Protein AF-A0A4Q1JHK7-F1 (afdb_monomer)

Foldseek 3Di:
DVVVVVVVLVVVLVVVVVVLVCVVPDPDPQDPVNSVVVVVVSVVVSVVVVVVVVVVVVVVVVVVVVVVVVVVVVVVVVVLVVLLVVLVVLLVVLQVVLVVLLVDQLSLLVSLLSLLSSLLSCLSNVDLDCPSSLQSLLVSLLSLQLVSLPPDDLVVSVVVLVVSVVSVVVSVVSLVPRPCNVSCVPSVVQSVVLNVVSSVCSNVNHHQDPVSSVSSND

Radius of gyration: 39.24 Å; Cα contacts (8 Å, |Δi|>4): 147; chains: 1; bounding box: 72×27×115 Å

Structure (mmCIF, N/CA/C/O backbone):
data_AF-A0A4Q1JHK7-F1
#
_entry.id   AF-A0A4Q1JHK7-F1
#
loop_
_atom_site.group_PDB
_atom_site.id
_atom_site.type_symbol
_atom_site.label_atom_id
_atom_site.label_alt_id
_atom_site.label_comp_id
_atom_site.label_asym_id
_atom_site.label_entity_id
_atom_site.label_seq_id
_atom_site.pdbx_PDB_ins_code
_atom_site.Cartn_x
_atom_site.Cartn_y
_atom_site.Cartn_z
_atom_site.occupancy
_atom_site.B_iso_or_equiv
_atom_site.auth_seq_id
_atom_site.auth_comp_id
_atom_site.auth_asym_id
_atom_site.auth_atom_id
_atom_site.pdbx_PDB_model_num
ATOM 1 N N . MET A 1 1 ? -8.764 -2.275 49.908 1.00 43.88 1 MET A N 1
ATOM 2 C CA . MET A 1 1 ? -9.719 -1.432 50.665 1.00 43.88 1 MET A CA 1
ATOM 3 C C . MET A 1 1 ? -11.173 -1.911 50.568 1.00 43.88 1 MET A C 1
ATOM 5 O O . MET A 1 1 ? -11.766 -2.119 51.617 1.00 43.88 1 MET A O 1
ATOM 9 N N . ARG A 1 2 ? -11.749 -2.175 49.377 1.00 48.94 2 ARG A N 1
ATOM 10 C CA . ARG A 1 2 ? -13.154 -2.651 49.234 1.00 48.94 2 ARG A CA 1
ATOM 11 C C . ARG A 1 2 ? -13.487 -3.953 49.990 1.00 48.94 2 ARG A C 1
ATOM 13 O O . ARG A 1 2 ? -14.478 -3.993 50.709 1.00 48.94 2 ARG A O 1
ATOM 20 N N . LYS A 1 3 ? -12.636 -4.987 49.902 1.00 50.50 3 LYS A N 1
ATOM 21 C CA . LYS A 1 3 ? -12.806 -6.241 50.675 1.00 50.50 3 LYS A CA 1
ATOM 22 C C . LYS A 1 3 ? -12.707 -6.020 52.191 1.00 50.50 3 LYS A C 1
ATOM 24 O O . LYS A 1 3 ? -13.399 -6.675 52.957 1.00 50.50 3 LYS A O 1
ATOM 29 N N . THR A 1 4 ? -11.872 -5.075 52.616 1.00 58.94 4 THR A N 1
ATOM 30 C CA . THR A 1 4 ? -11.646 -4.756 54.030 1.00 58.94 4 THR A CA 1
ATOM 31 C C . THR A 1 4 ? -12.872 -4.086 54.652 1.00 58.94 4 THR A C 1
ATOM 33 O O . THR A 1 4 ? -13.295 -4.490 55.725 1.00 58.94 4 THR A O 1
ATOM 36 N N . LEU A 1 5 ? -13.502 -3.137 53.948 1.00 58.38 5 LEU A N 1
ATOM 37 C CA . LEU A 1 5 ? -14.743 -2.483 54.389 1.00 58.38 5 LEU A CA 1
ATOM 38 C C . LEU A 1 5 ? -15.925 -3.459 54.486 1.00 58.38 5 LEU A C 1
ATOM 40 O O . LEU A 1 5 ? -16.675 -3.421 55.456 1.00 58.38 5 LEU A O 1
ATOM 44 N N . PHE A 1 6 ? -16.057 -4.369 53.519 1.00 68.00 6 PHE A N 1
ATOM 45 C CA . PHE A 1 6 ? -17.100 -5.396 53.535 1.00 68.00 6 PHE A CA 1
ATOM 46 C C . PHE A 1 6 ? -16.930 -6.385 54.699 1.00 68.00 6 PHE A C 1
ATOM 48 O O . PHE A 1 6 ? -17.890 -6.695 55.402 1.00 68.00 6 PHE A O 1
ATOM 55 N N . ASN A 1 7 ? -15.694 -6.821 54.959 1.00 67.56 7 ASN A N 1
ATOM 56 C CA . ASN A 1 7 ? -15.392 -7.695 56.092 1.00 67.56 7 ASN A CA 1
ATOM 57 C C . ASN A 1 7 ? -15.644 -7.000 57.437 1.00 67.56 7 ASN A C 1
ATOM 59 O O . ASN A 1 7 ? -16.172 -7.627 58.350 1.00 67.56 7 ASN A O 1
ATOM 63 N N . VAL A 1 8 ? -15.319 -5.707 57.554 1.00 69.38 8 VAL A N 1
ATOM 64 C CA . VAL A 1 8 ? -15.618 -4.909 58.755 1.00 69.38 8 VAL A CA 1
ATOM 65 C C . VAL A 1 8 ? -17.128 -4.799 58.974 1.00 69.38 8 VAL A C 1
ATOM 67 O O . VAL A 1 8 ? -17.585 -4.955 60.102 1.00 69.38 8 VAL A O 1
ATOM 70 N N . PHE A 1 9 ? -17.913 -4.609 57.911 1.00 73.56 9 PHE A N 1
ATOM 71 C CA . PHE A 1 9 ? -19.373 -4.558 58.004 1.00 73.56 9 PHE A CA 1
ATOM 72 C C . PHE A 1 9 ? -19.980 -5.885 58.491 1.00 73.56 9 PHE A C 1
ATOM 74 O O . PHE A 1 9 ? -20.770 -5.888 59.432 1.00 73.56 9 PHE A O 1
ATOM 81 N N . ILE A 1 10 ? -19.565 -7.023 57.921 1.00 73.62 10 ILE A N 1
ATOM 82 C CA . ILE A 1 10 ? -20.023 -8.355 58.362 1.00 73.62 10 ILE A CA 1
ATOM 83 C C . ILE A 1 10 ? -19.635 -8.625 59.818 1.00 73.62 10 ILE A C 1
ATOM 85 O O . ILE A 1 10 ? -20.430 -9.173 60.584 1.00 73.62 10 ILE A O 1
ATOM 89 N N . LEU A 1 11 ? -18.428 -8.224 60.217 1.00 72.44 11 LEU A N 1
ATOM 90 C CA . LEU A 1 11 ? -17.939 -8.392 61.583 1.00 72.44 11 LEU A CA 1
ATOM 91 C C . LEU A 1 11 ? -18.768 -7.567 62.581 1.00 72.44 11 LEU A C 1
ATOM 93 O O . LEU A 1 11 ? -19.095 -8.054 63.662 1.00 72.44 11 LEU A O 1
ATOM 97 N N . LEU A 1 12 ? -19.190 -6.364 62.187 1.00 75.31 12 LEU A N 1
ATOM 98 C CA . LEU A 1 12 ? -20.036 -5.482 62.992 1.00 75.31 12 LEU A CA 1
ATOM 99 C C . LEU A 1 12 ? -21.467 -6.031 63.136 1.00 75.31 12 LEU A C 1
ATOM 101 O O . LEU A 1 12 ? -22.005 -6.056 64.240 1.00 75.31 12 LEU A O 1
ATOM 105 N N . VAL A 1 13 ? -22.049 -6.570 62.058 1.00 74.88 13 VAL A N 1
ATOM 106 C CA . VAL A 1 13 ? -23.352 -7.266 62.094 1.00 74.88 13 VAL A CA 1
ATOM 107 C C . VAL A 1 13 ? -23.288 -8.523 62.972 1.00 74.88 13 VAL A C 1
ATOM 109 O O . VAL A 1 13 ? -24.204 -8.783 63.753 1.00 74.88 13 VAL A O 1
ATOM 112 N N . SER A 1 14 ? -22.185 -9.272 62.902 1.00 73.06 14 SER A N 1
ATOM 113 C CA . SER A 1 14 ? -21.967 -10.475 63.717 1.00 73.06 14 SER A CA 1
ATOM 114 C C . SER A 1 14 ? -21.861 -10.144 65.210 1.00 73.06 14 SER A C 1
ATOM 116 O O . SER A 1 14 ? -22.470 -10.826 66.029 1.00 73.06 14 SER A O 1
ATOM 118 N N . LEU A 1 15 ? -21.152 -9.066 65.568 1.00 74.50 15 LEU A N 1
ATOM 119 C CA . LEU A 1 15 ? -21.056 -8.562 66.946 1.00 74.50 15 LEU A CA 1
ATOM 120 C C . LEU A 1 15 ? -22.416 -8.132 67.507 1.00 74.50 15 LEU A C 1
ATOM 122 O O . LEU A 1 15 ? -22.728 -8.432 68.658 1.00 74.50 15 LEU A O 1
ATOM 126 N N . ILE A 1 16 ? -23.242 -7.473 66.692 1.00 72.75 16 ILE A N 1
ATOM 127 C CA . ILE A 1 16 ? -24.594 -7.057 67.085 1.00 72.75 16 ILE A CA 1
ATOM 128 C C . ILE A 1 16 ? -25.491 -8.280 67.324 1.00 72.75 16 ILE A C 1
ATOM 130 O O . ILE A 1 16 ? -26.182 -8.340 68.341 1.00 72.75 16 ILE A O 1
ATOM 134 N N . ALA A 1 17 ? -25.443 -9.286 66.445 1.00 70.25 17 ALA A N 1
ATOM 135 C CA . ALA A 1 17 ? -26.190 -10.534 66.621 1.00 70.25 17 ALA A CA 1
ATOM 136 C C . ALA A 1 17 ? -25.785 -11.277 67.909 1.00 70.25 17 ALA A C 1
ATOM 138 O O . ALA A 1 17 ? -26.642 -11.779 68.640 1.00 70.25 17 ALA A O 1
ATOM 139 N N . LEU A 1 18 ? -24.486 -11.285 68.224 1.00 69.81 18 LEU A N 1
ATOM 140 C CA . LEU A 1 18 ? -23.941 -11.852 69.460 1.00 69.81 18 LEU A CA 1
ATOM 141 C C . LEU A 1 18 ? -24.427 -11.079 70.699 1.00 69.81 18 LEU A C 1
ATOM 143 O O . LEU A 1 18 ? -24.837 -11.689 71.684 1.00 69.81 18 LEU A O 1
ATOM 147 N N . GLY A 1 19 ? -24.475 -9.745 70.620 1.00 69.50 19 GLY A N 1
ATOM 148 C CA . GLY A 1 19 ? -25.038 -8.883 71.663 1.00 69.50 19 GLY A CA 1
ATOM 149 C C . GLY A 1 19 ? -26.520 -9.161 71.938 1.00 69.50 19 GLY A C 1
ATOM 150 O O . GLY A 1 19 ? -26.909 -9.346 73.090 1.00 69.50 19 GLY A O 1
ATOM 151 N N . PHE A 1 20 ? -27.346 -9.290 70.894 1.00 66.88 20 PHE A N 1
ATOM 152 C CA . PHE A 1 20 ? -28.766 -9.644 71.039 1.00 66.88 20 PHE A CA 1
ATOM 153 C C . PHE A 1 20 ? -28.984 -11.059 71.584 1.00 66.88 20 PHE A C 1
ATOM 155 O O . PHE A 1 20 ? -29.926 -11.283 72.344 1.00 66.88 20 PHE A O 1
ATOM 162 N N . SER A 1 21 ? -28.108 -12.008 71.242 1.00 64.62 21 SER A N 1
ATOM 163 C CA . SER A 1 21 ? -28.133 -13.356 71.821 1.00 64.62 21 SER A CA 1
ATOM 164 C C . SER A 1 21 ? -27.885 -13.338 73.333 1.00 64.62 21 SER A C 1
ATOM 166 O O . SER A 1 21 ? -28.474 -14.139 74.056 1.00 64.62 21 SER A O 1
ATOM 168 N N . LEU A 1 22 ? -27.036 -12.427 73.817 1.00 59.44 22 LEU A N 1
ATOM 169 C CA . LEU A 1 22 ? -26.715 -12.282 75.239 1.00 59.44 22 LEU A CA 1
ATOM 170 C C . LEU A 1 22 ? -27.816 -11.550 76.025 1.00 59.44 22 LEU A C 1
ATOM 172 O O . LEU A 1 22 ? -28.024 -11.854 77.197 1.00 59.44 22 LEU A O 1
ATOM 176 N N . MET A 1 23 ? -28.586 -10.653 75.394 1.00 57.25 23 MET A N 1
ATOM 177 C CA . MET A 1 23 ? -29.709 -9.956 76.051 1.00 57.25 23 MET A CA 1
ATOM 178 C C . MET A 1 23 ? -30.888 -10.874 76.423 1.00 57.25 23 MET A C 1
ATOM 180 O O . MET A 1 23 ? -31.738 -10.476 77.212 1.00 57.25 23 MET A O 1
ATOM 184 N N . LYS A 1 24 ? -30.929 -12.116 75.921 1.00 52.41 24 LYS A N 1
ATOM 185 C CA . LYS A 1 24 ? -31.891 -13.148 76.353 1.00 52.41 24 LYS A CA 1
ATOM 186 C C . LYS A 1 24 ? -31.583 -13.738 77.744 1.00 52.41 24 LYS A C 1
ATOM 188 O O . LYS A 1 24 ? -32.391 -14.508 78.253 1.00 52.41 24 LYS A O 1
ATOM 193 N N . VAL A 1 25 ? -30.416 -13.431 78.327 1.00 53.56 25 VAL A N 1
ATOM 194 C CA . VAL A 1 25 ? -29.851 -14.118 79.509 1.00 53.56 25 VAL A CA 1
ATOM 195 C C . VAL A 1 25 ? -30.005 -13.311 80.822 1.00 53.56 25 VAL A C 1
ATOM 197 O O . VAL A 1 25 ? -29.706 -13.821 81.896 1.00 53.56 25 VAL A O 1
ATOM 200 N N . THR A 1 26 ? -30.537 -12.082 80.793 1.00 48.66 26 THR A N 1
ATOM 201 C CA . THR A 1 26 ? -30.796 -11.221 81.979 1.00 48.66 26 THR A CA 1
ATOM 202 C C . THR A 1 26 ? -32.249 -10.686 81.975 1.00 48.66 26 THR A C 1
ATOM 204 O O . THR A 1 26 ? -32.911 -10.805 80.947 1.00 48.66 26 THR A O 1
ATOM 207 N N . PRO A 1 27 ? -32.828 -10.180 83.094 1.00 48.00 27 PRO A N 1
ATOM 208 C CA . PRO A 1 27 ? -34.257 -10.314 83.434 1.00 48.00 27 PRO A CA 1
ATOM 209 C C . PRO A 1 27 ? -35.195 -9.307 82.736 1.00 48.00 27 PRO A C 1
ATOM 211 O O . PRO A 1 27 ? -36.104 -8.755 83.351 1.00 48.00 27 PRO A O 1
ATOM 214 N N . PHE A 1 28 ? -35.001 -9.066 81.444 1.00 51.09 28 PHE A N 1
ATOM 215 C CA . PHE A 1 28 ? -35.914 -8.295 80.609 1.00 51.09 28 PHE A CA 1
ATOM 216 C C . PHE A 1 28 ? -36.714 -9.274 79.741 1.00 51.09 28 PHE A C 1
ATOM 218 O O . PHE A 1 28 ? -36.189 -9.837 78.782 1.00 51.09 28 PHE A O 1
ATOM 225 N N . SER A 1 29 ? -37.987 -9.518 80.077 1.00 55.84 29 SER A N 1
ATOM 226 C CA . SER A 1 29 ? -38.866 -10.381 79.276 1.00 55.84 29 SER A CA 1
ATOM 227 C C . SER A 1 29 ? -39.276 -9.662 77.987 1.00 55.84 29 SER A C 1
ATOM 229 O O . SER A 1 29 ? -40.331 -9.033 77.903 1.00 55.84 29 SER A O 1
ATOM 231 N N . ILE A 1 30 ? -38.414 -9.710 76.977 1.00 57.97 30 ILE A N 1
ATOM 232 C CA . ILE A 1 30 ? -38.746 -9.244 75.630 1.00 57.97 30 ILE A CA 1
ATOM 233 C C . ILE A 1 30 ? -39.779 -10.225 75.053 1.00 57.97 30 ILE A C 1
ATOM 235 O O . ILE A 1 30 ? -39.472 -11.405 74.870 1.00 57.97 30 ILE A O 1
ATOM 239 N N . ASN A 1 31 ? -41.003 -9.757 74.781 1.00 65.62 31 ASN A N 1
ATOM 240 C CA . ASN A 1 31 ? -42.033 -10.559 74.111 1.00 65.62 31 ASN A CA 1
ATOM 241 C C . ASN A 1 31 ? -41.519 -11.057 72.748 1.00 65.62 31 ASN A C 1
ATOM 243 O O . ASN A 1 31 ? -40.785 -10.345 72.056 1.00 65.62 31 ASN A O 1
ATOM 247 N N . GLY A 1 32 ? -41.916 -12.272 72.347 1.00 66.56 32 GLY A N 1
ATOM 248 C CA . GLY A 1 32 ? -41.460 -12.907 71.099 1.00 66.56 32 GLY A CA 1
ATOM 249 C C . GLY A 1 32 ? -41.637 -12.019 69.862 1.00 66.56 32 GLY A C 1
ATOM 250 O O . GLY A 1 32 ? -40.741 -11.947 69.021 1.00 66.56 32 GLY A O 1
ATOM 251 N N . ASP A 1 33 ? -42.724 -11.250 69.819 1.00 67.75 33 ASP A N 1
ATOM 252 C CA . ASP A 1 33 ? -43.031 -10.317 68.732 1.00 67.75 33 ASP A CA 1
ATOM 253 C C . ASP A 1 33 ? -42.037 -9.145 68.656 1.00 67.75 33 ASP A C 1
ATOM 255 O O . ASP A 1 33 ? -41.610 -8.744 67.573 1.00 67.75 33 ASP A O 1
ATOM 259 N N . THR A 1 34 ? -41.592 -8.627 69.806 1.00 69.69 34 THR A N 1
ATOM 260 C CA . THR A 1 34 ? -40.608 -7.536 69.890 1.00 69.69 34 THR A CA 1
ATOM 261 C C . THR A 1 34 ? -39.217 -7.999 69.442 1.00 69.69 34 THR A C 1
ATOM 263 O O . THR A 1 34 ? -38.483 -7.256 68.785 1.00 69.69 34 THR A O 1
ATOM 266 N N . TYR A 1 35 ? -38.861 -9.250 69.739 1.00 70.06 35 TYR A N 1
ATOM 267 C CA . TYR A 1 35 ? -37.613 -9.865 69.285 1.00 70.06 35 TYR A CA 1
ATOM 268 C C . TYR A 1 35 ? -37.596 -10.066 67.761 1.00 70.06 35 TYR A C 1
ATOM 270 O O . TYR A 1 35 ? -36.641 -9.663 67.093 1.00 70.06 35 TYR A O 1
ATOM 278 N N . ILE A 1 36 ? -38.679 -10.615 67.200 1.00 75.62 36 ILE A N 1
ATOM 279 C CA . ILE A 1 36 ? -38.832 -10.813 65.751 1.00 75.62 36 ILE A CA 1
ATOM 280 C C . ILE A 1 36 ? -38.796 -9.467 65.017 1.00 75.62 36 ILE A C 1
ATOM 282 O O . ILE A 1 36 ? -38.075 -9.332 64.027 1.00 75.62 36 ILE A O 1
ATOM 286 N N . GLY A 1 37 ? -39.493 -8.448 65.534 1.00 72.38 37 GLY A N 1
ATOM 287 C CA . GLY A 1 37 ? -39.484 -7.099 64.962 1.00 72.38 37 GLY A CA 1
ATOM 288 C C . GLY A 1 37 ? -38.093 -6.453 64.952 1.00 72.38 37 GLY A C 1
ATOM 289 O O . GLY A 1 37 ? -37.702 -5.824 63.965 1.00 72.38 37 GLY A O 1
ATOM 290 N N . THR A 1 38 ? -37.301 -6.664 66.007 1.00 75.06 38 THR A N 1
ATOM 291 C CA . THR A 1 38 ? -35.932 -6.130 66.097 1.00 75.06 38 THR A CA 1
ATOM 292 C C . THR A 1 38 ? -35.004 -6.796 65.078 1.00 75.06 38 THR A C 1
ATOM 294 O O . THR A 1 38 ? -34.311 -6.102 64.333 1.00 75.06 38 THR A O 1
ATOM 297 N N . ILE A 1 39 ? -35.038 -8.129 64.967 1.00 76.50 39 ILE A N 1
ATOM 298 C CA . ILE A 1 39 ? -34.253 -8.870 63.965 1.00 76.50 39 ILE A CA 1
ATOM 299 C C . ILE A 1 39 ? -34.658 -8.466 62.545 1.00 76.50 39 ILE A C 1
ATOM 301 O O . ILE A 1 39 ? -33.788 -8.185 61.720 1.00 76.50 39 ILE A O 1
ATOM 305 N N . ALA A 1 40 ? -35.961 -8.387 62.263 1.00 75.62 40 ALA A N 1
ATOM 306 C CA . ALA A 1 40 ? -36.467 -7.982 60.954 1.00 75.62 40 ALA A CA 1
ATOM 307 C C . ALA A 1 40 ? -35.979 -6.577 60.562 1.00 75.62 40 ALA A C 1
ATOM 309 O O . ALA A 1 40 ? -35.571 -6.357 59.421 1.00 75.62 40 ALA A O 1
ATOM 310 N N . THR A 1 41 ? -35.931 -5.649 61.523 1.00 76.94 41 THR A N 1
ATOM 311 C CA . THR A 1 41 ? -35.411 -4.290 61.312 1.00 76.94 41 THR A CA 1
ATOM 312 C C . THR A 1 41 ? -33.913 -4.300 60.990 1.00 76.94 41 THR A C 1
ATOM 314 O O . THR A 1 41 ? -33.484 -3.655 60.033 1.00 76.94 41 THR A O 1
ATOM 317 N N . PHE A 1 42 ? -33.107 -5.077 61.722 1.00 74.88 42 PHE A N 1
ATOM 318 C CA . PHE A 1 42 ? -31.668 -5.208 61.453 1.00 74.88 42 PHE A CA 1
ATOM 319 C C . PHE A 1 42 ? -31.367 -5.837 60.092 1.00 74.88 42 PHE A C 1
ATOM 321 O O . PHE A 1 42 ? -30.463 -5.379 59.385 1.00 74.88 42 PHE A O 1
ATOM 328 N N . ILE A 1 43 ? -32.136 -6.854 59.700 1.00 80.00 43 ILE A N 1
ATOM 329 C CA . ILE A 1 43 ? -32.040 -7.453 58.367 1.00 80.00 43 ILE A CA 1
ATOM 330 C C . ILE A 1 43 ? -32.397 -6.406 57.306 1.00 80.00 43 ILE A C 1
ATOM 332 O O . ILE A 1 43 ? -31.638 -6.236 56.355 1.00 80.00 43 ILE A O 1
ATOM 336 N N . GLY A 1 44 ? -33.482 -5.647 57.494 1.00 75.81 44 GLY A N 1
ATOM 337 C CA . GLY A 1 44 ? -33.891 -4.580 56.576 1.00 75.81 44 GLY A CA 1
ATOM 338 C C . GLY A 1 44 ? -32.812 -3.511 56.372 1.00 75.81 44 GLY A C 1
ATOM 339 O O . GLY A 1 44 ? -32.489 -3.165 55.233 1.00 75.81 44 GLY A O 1
ATOM 340 N N . ILE A 1 45 ? -32.187 -3.042 57.457 1.00 79.81 45 ILE A N 1
ATOM 341 C CA . ILE A 1 45 ? -31.075 -2.077 57.398 1.00 79.81 45 ILE A CA 1
ATOM 342 C C . ILE A 1 45 ? -29.871 -2.685 56.667 1.00 79.81 45 ILE A C 1
ATOM 344 O O . ILE A 1 45 ? -29.294 -2.051 55.782 1.00 79.81 45 ILE A O 1
ATOM 348 N N . SER A 1 46 ? -29.516 -3.932 56.983 1.00 76.31 46 SER A N 1
ATOM 349 C CA . SER A 1 46 ? -28.360 -4.613 56.385 1.00 76.31 46 SER A CA 1
ATOM 350 C C . SER A 1 46 ? -28.535 -4.837 54.881 1.00 76.31 46 SER A C 1
ATOM 352 O O . SER A 1 46 ? -27.618 -4.570 54.104 1.00 76.31 46 SER A O 1
ATOM 354 N N . VAL A 1 47 ? -29.725 -5.273 54.458 1.00 81.81 47 VAL A N 1
ATOM 355 C CA . VAL A 1 47 ? -30.078 -5.459 53.043 1.00 81.81 47 VAL A CA 1
ATOM 356 C C . VAL A 1 47 ? -30.063 -4.123 52.303 1.00 81.81 47 VAL A C 1
ATOM 358 O O . VAL A 1 47 ? -29.500 -4.037 51.213 1.00 81.81 47 VAL A O 1
ATOM 361 N N . THR A 1 48 ? -30.600 -3.061 52.906 1.00 83.19 48 THR A N 1
ATOM 362 C CA . THR A 1 48 ? -30.603 -1.720 52.300 1.00 83.19 48 THR A CA 1
ATOM 363 C C . THR A 1 48 ? -29.179 -1.201 52.075 1.00 83.19 48 THR A C 1
ATOM 365 O O . THR A 1 48 ? -28.869 -0.698 50.995 1.00 83.19 48 THR A O 1
ATOM 368 N N . LEU A 1 49 ? -28.281 -1.379 53.051 1.00 77.62 49 LEU A N 1
ATOM 369 C CA . LEU A 1 49 ? -26.871 -0.992 52.923 1.00 77.62 49 LEU A CA 1
ATOM 370 C C . LEU A 1 49 ? -26.130 -1.818 51.860 1.00 77.62 49 LEU A C 1
ATOM 372 O O . LEU A 1 49 ? -25.356 -1.261 51.080 1.00 77.62 49 LEU A O 1
ATOM 376 N N . LEU A 1 50 ? -26.398 -3.126 51.781 1.00 79.56 50 LEU A N 1
ATOM 377 C CA . LEU A 1 50 ? -25.853 -4.003 50.739 1.00 79.56 50 LEU A CA 1
ATOM 378 C C . LEU A 1 50 ? -26.281 -3.562 49.336 1.00 79.56 50 LEU A C 1
ATOM 380 O O . LEU A 1 50 ? -25.435 -3.455 48.446 1.00 79.56 50 LEU A O 1
ATOM 384 N N . ILE A 1 51 ? -27.571 -3.275 49.146 1.00 85.88 51 ILE A N 1
ATOM 385 C CA . ILE A 1 51 ? -28.110 -2.799 47.866 1.00 85.88 51 ILE A CA 1
ATOM 386 C C . ILE A 1 51 ? -27.496 -1.442 47.507 1.00 85.88 51 ILE A C 1
ATOM 388 O O . ILE A 1 51 ? -27.055 -1.255 46.374 1.00 85.88 51 ILE A O 1
ATOM 392 N N . GLY A 1 52 ? -27.392 -0.518 48.468 1.00 81.50 52 GLY A N 1
ATOM 393 C CA . GLY A 1 52 ? -26.746 0.781 48.260 1.00 81.50 52 GLY A CA 1
ATOM 394 C C . GLY A 1 52 ? -25.286 0.650 47.815 1.00 81.50 52 GLY A C 1
ATOM 395 O O . GLY A 1 52 ? -24.865 1.301 46.859 1.00 81.50 52 GLY A O 1
ATOM 396 N N . TYR A 1 53 ? -24.526 -0.251 48.442 1.00 83.38 53 TYR A N 1
ATOM 397 C CA . TYR A 1 53 ? -23.147 -0.535 48.045 1.00 83.38 53 TYR A CA 1
ATOM 398 C C . TYR A 1 53 ? -23.053 -1.109 46.624 1.00 83.38 53 TYR A C 1
ATOM 400 O O . TYR A 1 53 ? -22.240 -0.648 45.821 1.00 83.38 53 TYR A O 1
ATOM 408 N N . GLN A 1 54 ? -23.895 -2.094 46.294 1.00 81.06 54 GLN A N 1
ATOM 409 C CA . GLN A 1 54 ? -23.941 -2.686 44.954 1.00 81.06 54 GLN A CA 1
ATOM 410 C C . GLN A 1 54 ? -24.302 -1.649 43.886 1.00 81.06 54 GLN A C 1
ATOM 412 O O . GLN A 1 54 ? -23.687 -1.646 42.820 1.00 81.06 54 GLN A O 1
ATOM 417 N N . LEU A 1 55 ? -25.241 -0.745 44.183 1.00 89.81 55 LEU A N 1
ATOM 418 C CA . LEU A 1 55 ? -25.653 0.334 43.287 1.00 89.81 55 LEU A CA 1
ATOM 419 C C . LEU A 1 55 ? -24.484 1.276 42.967 1.00 89.81 55 LEU A C 1
ATOM 421 O O . LEU A 1 55 ? -24.223 1.546 41.797 1.00 89.81 55 LEU A O 1
ATOM 425 N N . ILE A 1 56 ? -23.755 1.738 43.988 1.00 89.44 56 ILE A N 1
ATOM 426 C CA . ILE A 1 56 ? -22.601 2.631 43.800 1.00 89.44 56 ILE A CA 1
ATOM 427 C C . ILE A 1 56 ? -21.524 1.938 42.957 1.00 89.44 56 ILE A C 1
ATOM 429 O O . ILE A 1 56 ? -21.068 2.500 41.963 1.00 89.44 56 ILE A O 1
ATOM 433 N N . ASN A 1 57 ? -21.175 0.693 43.299 1.00 88.69 57 ASN A N 1
ATOM 434 C CA . ASN A 1 57 ? -20.191 -0.088 42.544 1.00 88.69 57 ASN A CA 1
ATOM 435 C C . ASN A 1 57 ? -20.618 -0.281 41.083 1.00 88.69 57 ASN A C 1
ATOM 437 O O . ASN A 1 57 ? -19.800 -0.188 40.174 1.00 88.69 57 ASN A O 1
ATOM 441 N N . PHE A 1 58 ? -21.901 -0.552 40.846 1.00 91.56 58 PHE A N 1
ATOM 442 C CA . PHE A 1 58 ? -22.437 -0.727 39.502 1.00 91.56 58 PHE A CA 1
ATOM 443 C C . PHE A 1 58 ? -22.343 0.554 38.668 1.00 91.56 58 PHE A C 1
ATOM 445 O O . PHE A 1 58 ? -21.961 0.497 37.498 1.00 91.56 58 PHE A O 1
ATOM 452 N N . ILE A 1 59 ? -22.667 1.708 39.261 1.00 92.69 59 ILE A N 1
ATOM 453 C CA . ILE A 1 59 ? -22.545 3.018 38.606 1.00 92.69 59 ILE A CA 1
ATOM 454 C C . ILE A 1 59 ? -21.083 3.293 38.240 1.00 92.69 59 ILE A C 1
ATOM 456 O O . ILE A 1 59 ? -20.800 3.704 37.114 1.00 92.69 59 ILE A O 1
ATOM 460 N N . GLU A 1 60 ? -20.157 3.023 39.157 1.00 94.81 60 GLU A N 1
ATOM 461 C CA . GLU A 1 60 ? -18.723 3.216 38.939 1.00 94.81 60 GLU A CA 1
ATOM 462 C C . GLU A 1 60 ? -18.189 2.314 37.819 1.00 94.81 60 GLU A C 1
ATOM 464 O O . GLU A 1 60 ? -17.592 2.812 36.867 1.00 94.81 60 GLU A O 1
ATOM 469 N N . ILE A 1 61 ? -18.518 1.017 37.843 1.00 94.19 61 ILE A N 1
ATOM 470 C CA . ILE A 1 61 ? -18.140 0.067 36.784 1.00 94.19 61 ILE A CA 1
ATOM 471 C C . ILE A 1 61 ? -18.709 0.499 35.428 1.00 94.19 61 ILE A C 1
ATOM 473 O O . ILE A 1 61 ? -18.023 0.416 34.409 1.00 94.19 61 ILE A O 1
ATOM 477 N N . ARG A 1 62 ? -19.960 0.978 35.372 1.00 94.69 62 ARG A N 1
ATOM 478 C CA . ARG A 1 62 ? -20.533 1.489 34.115 1.00 94.69 62 ARG A CA 1
ATOM 479 C C . ARG A 1 62 ? -19.781 2.711 33.595 1.00 94.69 62 ARG A C 1
ATOM 481 O O . ARG A 1 62 ? -19.613 2.836 32.378 1.00 94.69 62 ARG A O 1
ATOM 488 N N . LYS A 1 63 ? -19.361 3.608 34.488 1.00 95.94 63 LYS A N 1
ATOM 489 C CA . LYS A 1 63 ? -18.576 4.789 34.127 1.00 95.94 63 LYS A CA 1
ATOM 490 C C . LYS A 1 63 ? -17.217 4.373 33.561 1.00 95.94 63 LYS A C 1
ATOM 492 O O . LYS A 1 63 ? -16.915 4.743 32.428 1.00 95.94 63 LYS A O 1
ATOM 497 N N . GLU A 1 64 ? -16.482 3.518 34.271 1.00 96.00 64 GLU A N 1
ATOM 498 C CA . GLU A 1 64 ? -15.201 2.961 33.813 1.00 96.00 64 GLU A CA 1
ATOM 499 C C . GLU A 1 64 ? -15.340 2.245 32.461 1.00 96.00 64 GLU A C 1
ATOM 501 O O . GLU A 1 64 ? -14.536 2.451 31.556 1.00 96.00 64 GLU A O 1
ATOM 506 N N . LEU A 1 65 ? -16.404 1.458 32.264 1.00 96.12 65 LEU A N 1
ATOM 507 C CA . LEU A 1 65 ? -16.662 0.771 30.995 1.00 96.12 65 LEU A CA 1
ATOM 508 C C . LEU A 1 65 ? -16.908 1.751 29.838 1.00 96.12 65 LEU A C 1
ATOM 510 O O . LEU A 1 65 ? -16.535 1.479 28.695 1.00 96.12 65 LEU A O 1
ATOM 514 N N . THR A 1 66 ? -17.558 2.879 30.115 1.00 96.56 66 THR A N 1
ATOM 515 C CA . THR A 1 66 ? -17.829 3.916 29.112 1.00 96.56 66 THR A CA 1
ATOM 516 C C . THR A 1 66 ? -16.542 4.639 28.723 1.00 96.56 66 THR A C 1
ATOM 518 O O . THR A 1 66 ? -16.270 4.807 27.534 1.00 96.56 66 THR A O 1
ATOM 521 N N . GLU A 1 67 ? -15.714 4.994 29.706 1.00 96.88 67 GLU A N 1
ATOM 522 C CA . GLU A 1 67 ? -14.390 5.584 29.483 1.00 96.88 67 GLU A CA 1
ATOM 523 C C . GLU A 1 67 ? -13.469 4.618 28.725 1.00 96.88 67 GLU A C 1
ATOM 525 O O . GLU A 1 67 ? -12.834 5.010 27.746 1.00 96.88 67 GLU A O 1
ATOM 530 N N . PHE A 1 68 ? -13.487 3.330 29.079 1.00 95.12 68 PHE A N 1
ATOM 531 C CA . PHE A 1 68 ? -12.750 2.287 28.368 1.00 95.12 68 PHE A CA 1
ATOM 532 C C . PHE A 1 68 ? -13.183 2.165 26.902 1.00 95.12 68 PHE A C 1
ATOM 534 O O . PHE A 1 68 ? -12.338 2.101 26.010 1.00 95.12 68 PHE A O 1
ATOM 541 N N . LYS A 1 69 ? -14.494 2.169 26.617 1.00 96.25 69 LYS A N 1
ATOM 542 C CA . LYS A 1 69 ? -15.005 2.145 25.235 1.00 96.25 69 LYS A CA 1
ATOM 543 C C . LYS A 1 69 ? -14.545 3.362 24.436 1.00 96.25 69 LYS A C 1
ATOM 545 O O . LYS A 1 69 ? -14.169 3.206 23.275 1.00 96.25 69 LYS A O 1
ATOM 550 N N . LYS A 1 70 ? -14.554 4.547 25.052 1.00 97.06 70 LYS A N 1
ATOM 551 C CA . LYS A 1 70 ? -14.074 5.781 24.423 1.00 97.06 70 LYS A CA 1
ATOM 552 C C . LYS A 1 70 ? -12.579 5.694 24.109 1.00 97.06 70 LYS A C 1
ATOM 554 O O . LYS A 1 70 ? -12.201 5.864 22.956 1.00 97.06 70 LYS A O 1
ATOM 559 N N . SER A 1 71 ? -11.760 5.326 25.094 1.00 95.81 71 SER A N 1
ATOM 560 C CA . SER A 1 71 ? -10.313 5.155 24.915 1.00 95.81 71 SER A CA 1
ATOM 561 C C . SER A 1 71 ? -9.989 4.111 23.839 1.00 95.81 71 SER A C 1
ATOM 563 O O . SER A 1 71 ? -9.151 4.345 22.973 1.00 95.81 71 SER A O 1
ATOM 565 N N . LYS A 1 72 ? -10.720 2.990 23.809 1.00 96.44 72 LYS A N 1
ATOM 566 C CA . LYS A 1 72 ? -10.589 1.972 22.759 1.00 96.44 72 LYS A CA 1
ATOM 567 C C . LYS A 1 72 ? -10.875 2.538 21.363 1.00 96.44 72 LYS A C 1
ATOM 569 O O . LYS A 1 72 ? -10.142 2.223 20.431 1.00 96.44 72 LYS A O 1
ATOM 574 N N . SER A 1 73 ? -11.912 3.363 21.212 1.00 96.56 73 SER A N 1
ATOM 575 C CA . SER A 1 73 ? -12.213 4.035 19.938 1.00 96.56 73 SER A CA 1
ATOM 576 C C . SER A 1 73 ? -11.086 4.977 19.517 1.00 96.56 73 SER A C 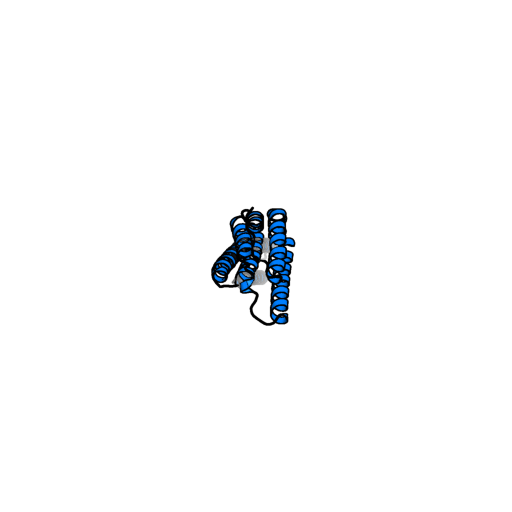1
ATOM 578 O O . SER A 1 73 ? -10.637 4.919 18.378 1.00 96.56 73 SER A O 1
ATOM 580 N N . GLU A 1 74 ? -10.585 5.794 20.446 1.00 96.88 74 GLU A N 1
ATOM 581 C CA . GLU A 1 74 ? -9.484 6.729 20.188 1.00 96.88 74 GLU A CA 1
ATOM 582 C C . GLU A 1 74 ? -8.201 5.997 19.764 1.00 96.88 74 GLU A C 1
ATOM 584 O O . GLU A 1 74 ? -7.499 6.453 18.859 1.00 96.88 74 GLU A O 1
ATOM 589 N N . ILE A 1 75 ? -7.915 4.832 20.358 1.00 96.69 75 ILE A N 1
ATOM 590 C CA . ILE A 1 75 ? -6.794 3.972 19.957 1.00 96.69 75 ILE A CA 1
ATOM 591 C C . ILE A 1 75 ? -6.975 3.473 18.521 1.00 96.69 75 ILE A C 1
ATOM 593 O O . ILE A 1 75 ? -6.033 3.565 17.736 1.00 96.69 75 ILE A O 1
ATOM 597 N N . PHE A 1 76 ? -8.162 2.986 18.146 1.00 96.00 76 PHE A N 1
ATOM 598 C CA . PHE A 1 76 ? -8.415 2.532 16.772 1.00 96.00 76 PHE A CA 1
ATOM 599 C C . PHE A 1 76 ? -8.294 3.662 15.748 1.00 96.00 76 PHE A C 1
ATOM 601 O O . PHE A 1 76 ? -7.686 3.477 14.692 1.00 96.00 76 PHE A O 1
ATOM 608 N N . ASP A 1 77 ? -8.822 4.843 16.065 1.00 95.88 77 ASP A N 1
ATOM 609 C CA . ASP A 1 77 ? -8.699 6.014 15.196 1.00 95.88 77 ASP A CA 1
ATOM 610 C C . ASP A 1 77 ? -7.237 6.445 15.047 1.00 95.88 77 ASP A C 1
ATOM 612 O O . ASP A 1 77 ? -6.784 6.769 13.946 1.00 95.88 77 ASP A O 1
ATOM 616 N N . THR A 1 78 ? -6.474 6.399 16.139 1.00 96.06 78 THR A N 1
ATOM 617 C CA . THR A 1 78 ? -5.040 6.703 16.136 1.00 96.06 78 THR A CA 1
ATOM 618 C C . THR A 1 78 ? -4.258 5.683 15.315 1.00 96.06 78 THR A C 1
ATOM 620 O O . THR A 1 78 ? -3.452 6.082 14.480 1.00 96.06 78 THR A O 1
ATOM 623 N N . GLN A 1 79 ? -4.536 4.385 15.462 1.00 95.50 79 GLN A N 1
ATOM 624 C CA . GLN A 1 79 ? -3.920 3.336 14.643 1.00 95.50 79 GLN A CA 1
ATOM 625 C C . GLN A 1 79 ? -4.190 3.557 13.155 1.00 95.50 79 GLN A C 1
ATOM 627 O O . GLN A 1 79 ? -3.262 3.534 12.353 1.00 95.50 79 GLN A O 1
ATOM 632 N N . LYS A 1 80 ? -5.436 3.869 12.779 1.00 92.56 80 LYS A N 1
ATOM 633 C CA . LYS A 1 80 ? -5.787 4.172 11.386 1.00 92.56 80 LYS A CA 1
ATOM 634 C C . LYS A 1 80 ? -5.021 5.386 10.847 1.00 92.56 80 LYS A C 1
ATOM 636 O O . LYS A 1 80 ? 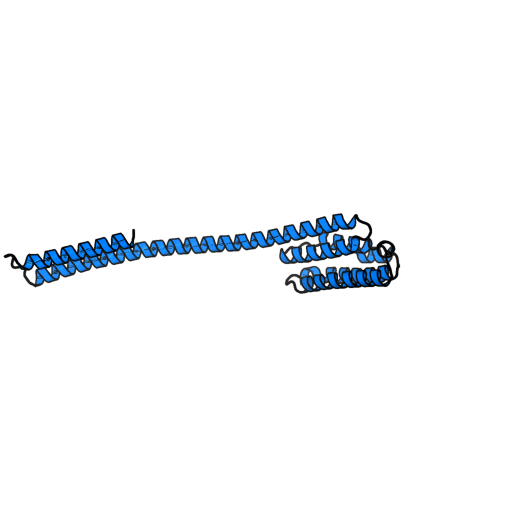-4.601 5.376 9.691 1.00 92.56 80 LYS A O 1
ATOM 641 N N . ARG A 1 81 ? -4.838 6.429 11.665 1.00 93.12 81 ARG A N 1
ATOM 642 C CA . ARG A 1 81 ? -4.035 7.612 11.304 1.00 93.12 81 ARG A CA 1
ATOM 643 C C . ARG A 1 81 ? -2.556 7.268 11.145 1.00 93.12 81 ARG A C 1
ATOM 645 O O . ARG A 1 81 ? -1.963 7.707 10.168 1.00 93.12 81 ARG A O 1
ATOM 652 N N . ILE A 1 82 ? -1.992 6.474 12.055 1.00 95.06 82 ILE A N 1
ATOM 653 C CA . ILE A 1 82 ? -0.599 6.015 11.984 1.00 95.06 82 ILE A CA 1
ATOM 654 C C . ILE A 1 82 ? -0.382 5.200 10.713 1.00 95.06 82 ILE A C 1
ATOM 656 O O . ILE A 1 82 ? 0.476 5.564 9.923 1.00 95.06 82 ILE A O 1
ATOM 660 N N . SER A 1 83 ? -1.212 4.191 10.440 1.00 93.25 83 SER A N 1
ATOM 661 C CA . SER A 1 83 ? -1.071 3.386 9.222 1.00 93.25 83 SER A CA 1
ATOM 662 C C . SER A 1 83 ? -1.212 4.220 7.949 1.00 93.25 83 SER A C 1
ATOM 664 O O . SER A 1 83 ? -0.546 3.955 6.953 1.00 93.25 83 SER A O 1
ATOM 666 N N . LYS A 1 84 ? -2.060 5.256 7.953 1.00 92.75 84 LYS A N 1
ATOM 667 C CA . LYS A 1 84 ? -2.133 6.195 6.828 1.00 92.75 84 LYS A CA 1
ATOM 668 C C . LYS A 1 84 ? -0.823 6.980 6.668 1.00 92.75 84 LYS A C 1
ATOM 670 O O . LYS A 1 84 ? -0.294 7.024 5.562 1.00 92.75 84 LYS A O 1
ATOM 675 N N . LEU A 1 85 ? -0.300 7.547 7.755 1.00 94.06 85 LEU A N 1
ATOM 676 C CA . LEU A 1 85 ? 0.959 8.298 7.761 1.00 94.06 85 LEU A CA 1
ATOM 677 C C . LEU A 1 85 ? 2.156 7.432 7.356 1.00 94.06 85 LEU A C 1
ATOM 679 O O . LEU A 1 85 ? 2.994 7.889 6.592 1.00 94.06 85 LEU A O 1
ATOM 683 N N . GLU A 1 86 ? 2.231 6.185 7.819 1.00 95.75 86 GLU A N 1
ATOM 684 C CA . GLU A 1 86 ? 3.277 5.232 7.430 1.00 95.75 86 GLU A CA 1
ATOM 685 C C . GLU A 1 86 ? 3.297 5.017 5.915 1.00 95.75 86 GLU A C 1
ATOM 687 O O . GLU A 1 86 ? 4.358 5.078 5.299 1.00 95.75 86 GLU A O 1
ATOM 692 N N . ASN A 1 87 ? 2.123 4.844 5.299 1.00 95.00 87 ASN A N 1
ATOM 693 C CA . ASN A 1 87 ? 2.014 4.710 3.848 1.00 95.00 87 ASN A CA 1
ATOM 694 C C . ASN A 1 87 ? 2.401 6.006 3.115 1.00 95.00 87 ASN A C 1
ATOM 696 O O . ASN A 1 87 ? 3.118 5.947 2.123 1.00 95.00 87 ASN A O 1
ATOM 700 N N . GLU A 1 88 ? 1.979 7.178 3.597 1.00 93.44 88 GLU A N 1
ATOM 701 C CA . GLU A 1 88 ? 2.365 8.468 2.997 1.00 93.44 88 GLU A CA 1
ATOM 702 C C . GLU A 1 88 ? 3.878 8.729 3.109 1.00 93.44 88 GLU A C 1
ATOM 704 O O . GLU A 1 88 ? 4.506 9.218 2.170 1.00 93.44 88 GLU A O 1
ATOM 709 N N . ILE A 1 89 ? 4.491 8.379 4.243 1.00 95.38 89 ILE A N 1
ATOM 710 C CA . ILE A 1 89 ? 5.943 8.462 4.433 1.00 95.38 89 ILE A CA 1
ATOM 711 C C . ILE A 1 89 ? 6.645 7.503 3.475 1.00 95.38 89 ILE A C 1
ATOM 713 O O . ILE A 1 89 ? 7.583 7.913 2.797 1.00 95.38 89 ILE A O 1
ATOM 717 N N . GLN A 1 90 ? 6.186 6.254 3.386 1.00 96.69 90 GLN A N 1
ATOM 718 C CA . GLN A 1 90 ? 6.784 5.256 2.505 1.00 96.69 90 GLN A CA 1
ATOM 719 C C . GLN A 1 90 ? 6.681 5.662 1.028 1.00 96.69 90 GLN A C 1
ATOM 721 O O . GLN A 1 90 ? 7.669 5.553 0.307 1.00 96.69 90 GLN A O 1
ATOM 726 N N . GLU A 1 91 ? 5.529 6.189 0.598 1.00 95.31 91 GLU A N 1
ATOM 727 C CA . GLU A 1 91 ? 5.335 6.768 -0.739 1.00 95.31 91 GLU A CA 1
ATOM 728 C C . GLU A 1 91 ? 6.390 7.843 -1.027 1.00 95.31 91 GLU A C 1
ATOM 730 O O . GLU A 1 91 ? 7.104 7.765 -2.027 1.00 95.31 91 GLU A O 1
ATOM 735 N N . ASN A 1 92 ? 6.522 8.825 -0.131 1.00 94.31 92 ASN A N 1
ATOM 736 C CA . ASN A 1 92 ? 7.457 9.932 -0.309 1.00 94.31 92 ASN A CA 1
ATOM 737 C C . ASN A 1 92 ? 8.920 9.465 -0.306 1.00 94.31 92 ASN A C 1
ATOM 739 O O . ASN A 1 92 ? 9.715 9.937 -1.117 1.00 94.31 92 ASN A O 1
ATOM 743 N N . LEU A 1 93 ? 9.284 8.536 0.582 1.00 97.19 93 LEU A N 1
ATOM 744 C CA . LEU A 1 93 ? 10.635 7.979 0.647 1.00 97.19 93 LEU A CA 1
ATOM 745 C C . LEU A 1 93 ? 10.997 7.233 -0.636 1.00 97.19 93 LEU A C 1
ATOM 747 O O . LEU A 1 93 ? 12.100 7.420 -1.152 1.00 97.19 93 LEU A O 1
ATOM 751 N N . ASP A 1 94 ? 10.081 6.423 -1.162 1.00 97.62 94 ASP A N 1
ATOM 752 C CA . ASP A 1 94 ? 10.301 5.678 -2.398 1.00 97.62 94 ASP A CA 1
ATOM 753 C C . ASP A 1 94 ? 10.382 6.630 -3.607 1.00 97.62 94 ASP A C 1
ATOM 755 O O . ASP A 1 94 ? 11.299 6.494 -4.415 1.00 97.62 94 ASP A O 1
ATOM 759 N N . ALA A 1 95 ? 9.530 7.660 -3.690 1.00 95.00 95 ALA A N 1
ATOM 760 C CA . ALA A 1 95 ? 9.569 8.662 -4.765 1.00 95.00 95 ALA A CA 1
ATOM 761 C C . ALA A 1 95 ? 10.848 9.529 -4.751 1.00 95.00 95 ALA A C 1
ATOM 763 O O . ALA A 1 95 ? 11.441 9.812 -5.799 1.00 95.00 95 ALA A O 1
ATOM 764 N N . ILE A 1 96 ? 11.317 9.937 -3.565 1.00 95.75 96 ILE A N 1
ATOM 765 C CA . ILE A 1 96 ? 12.587 10.667 -3.407 1.00 95.75 96 ILE A CA 1
ATOM 766 C C . ILE A 1 96 ? 13.761 9.760 -3.786 1.00 95.75 96 ILE A C 1
ATOM 768 O O . ILE A 1 96 ? 14.664 10.182 -4.510 1.00 95.75 96 ILE A O 1
ATOM 772 N N . SER A 1 97 ? 13.731 8.505 -3.335 1.00 96.75 97 SER A N 1
ATOM 773 C CA . SER A 1 97 ? 14.772 7.520 -3.636 1.00 96.75 97 SER A CA 1
ATOM 774 C C . SER A 1 97 ? 14.829 7.207 -5.133 1.00 96.75 97 SER A C 1
ATOM 776 O O . SER A 1 97 ? 15.920 7.159 -5.700 1.00 96.75 97 SER A O 1
ATOM 778 N N . ALA A 1 98 ? 13.674 7.080 -5.795 1.00 96.56 98 ALA A N 1
ATOM 779 C CA . ALA A 1 98 ? 13.571 6.934 -7.244 1.00 96.56 98 ALA A CA 1
ATOM 780 C C . ALA A 1 98 ? 14.194 8.132 -7.969 1.00 96.56 98 ALA A C 1
ATOM 782 O O . ALA A 1 98 ? 15.019 7.966 -8.869 1.00 96.56 98 ALA A O 1
ATOM 783 N N . SER A 1 99 ? 13.871 9.348 -7.522 1.00 94.19 99 SER A N 1
ATOM 784 C CA . SER A 1 99 ? 14.433 10.578 -8.082 1.00 94.19 99 SER A CA 1
ATOM 785 C C . SER A 1 99 ? 15.956 10.605 -7.965 1.00 94.19 99 SER A C 1
ATOM 787 O O . SER A 1 99 ? 16.629 10.842 -8.968 1.00 94.19 99 SER A O 1
ATOM 789 N N . PHE A 1 100 ? 16.494 10.283 -6.786 1.00 94.69 100 PHE A N 1
ATOM 790 C CA . PHE A 1 100 ? 17.934 10.236 -6.530 1.00 94.69 100 PHE A CA 1
ATOM 791 C C . PHE A 1 100 ? 18.645 9.167 -7.372 1.00 94.69 100 PHE A C 1
ATOM 793 O O . PHE A 1 100 ? 19.627 9.463 -8.048 1.00 94.69 100 PHE A O 1
ATOM 800 N N . ILE A 1 101 ? 18.128 7.936 -7.394 1.00 94.38 101 ILE A N 1
ATOM 801 C CA . ILE A 1 101 ? 18.730 6.828 -8.150 1.00 94.38 101 ILE A CA 1
ATOM 802 C C . ILE A 1 101 ? 18.675 7.089 -9.658 1.00 94.38 101 ILE A C 1
ATOM 804 O O . ILE A 1 101 ? 19.627 6.763 -10.363 1.00 94.38 101 ILE A O 1
ATOM 808 N N . SER A 1 102 ? 17.626 7.753 -10.154 1.00 92.31 102 SER A N 1
ATOM 809 C CA . SER A 1 102 ? 17.507 8.104 -11.575 1.00 92.31 102 SER A CA 1
ATOM 810 C C . SER A 1 102 ? 18.564 9.099 -12.072 1.00 92.31 102 SER A C 1
ATOM 812 O O . SER A 1 102 ? 18.682 9.300 -13.281 1.00 92.31 102 SER A O 1
ATOM 814 N N . MET A 1 103 ? 19.309 9.744 -11.165 1.00 89.25 103 MET A N 1
ATOM 815 C CA . MET A 1 103 ? 20.445 10.604 -11.515 1.00 89.25 103 MET A CA 1
ATOM 816 C C . MET A 1 103 ? 21.694 9.786 -11.872 1.00 89.25 103 MET A C 1
ATOM 818 O O . MET A 1 103 ? 22.573 10.291 -12.569 1.00 89.25 103 MET A O 1
ATOM 822 N N . ASN A 1 104 ? 21.771 8.530 -11.423 1.00 87.56 104 ASN A N 1
ATOM 823 C CA . ASN A 1 104 ? 22.855 7.620 -11.769 1.00 87.56 104 ASN A CA 1
ATOM 824 C C . ASN A 1 104 ? 22.611 7.005 -13.153 1.00 87.56 104 ASN A C 1
ATOM 826 O O . ASN A 1 104 ? 21.485 6.636 -13.497 1.00 87.56 104 ASN A O 1
ATOM 830 N N . GLN A 1 105 ? 23.678 6.833 -13.940 1.00 81.19 105 GLN A N 1
ATOM 831 C CA . GLN A 1 105 ? 23.589 6.123 -15.219 1.00 81.19 105 GLN A CA 1
ATOM 832 C C . GLN A 1 105 ? 23.099 4.688 -14.988 1.00 81.19 105 GLN A C 1
ATOM 834 O O . GLN A 1 105 ? 23.636 3.973 -14.146 1.00 81.19 105 GLN A O 1
ATOM 839 N N . GLY A 1 106 ? 22.060 4.285 -15.721 1.00 82.19 106 GLY A N 1
ATOM 840 C CA . GLY A 1 106 ? 21.447 2.960 -15.599 1.00 82.19 106 GLY A CA 1
ATOM 841 C C . GLY A 1 106 ? 20.462 2.770 -14.448 1.00 82.19 106 GLY A C 1
ATOM 842 O O . GLY A 1 106 ? 19.743 1.783 -14.475 1.00 82.19 106 GLY A O 1
ATOM 843 N N . GLY A 1 107 ? 20.319 3.726 -13.520 1.00 90.44 107 GLY A N 1
ATOM 844 C CA . GLY A 1 107 ? 19.389 3.620 -12.382 1.00 90.44 107 GLY A CA 1
ATOM 845 C C . GLY A 1 107 ? 17.903 3.811 -12.725 1.00 90.44 107 GLY A C 1
ATOM 846 O O . GLY A 1 107 ? 17.063 3.940 -11.838 1.00 90.44 107 GLY A O 1
ATOM 847 N N . CYS A 1 108 ? 17.548 3.915 -14.006 1.00 93.81 108 CYS A N 1
ATOM 848 C CA . CYS A 1 108 ? 16.182 4.220 -14.436 1.00 93.81 108 CYS A CA 1
ATOM 849 C C . CYS A 1 108 ? 15.201 3.068 -14.175 1.00 93.81 108 CYS A C 1
ATOM 851 O O . CYS A 1 108 ? 14.043 3.327 -13.852 1.00 93.81 108 CYS A O 1
ATOM 853 N N . VAL A 1 109 ? 15.647 1.811 -14.257 1.00 95.00 109 VAL A N 1
ATOM 854 C CA . VAL A 1 109 ? 14.781 0.658 -13.972 1.00 95.00 109 VAL A CA 1
ATOM 855 C C . VAL A 1 109 ? 14.548 0.530 -12.471 1.00 95.00 109 VAL A C 1
ATOM 857 O O . VAL A 1 109 ? 13.409 0.386 -12.039 1.00 95.00 109 VAL A O 1
ATOM 860 N N . GLU A 1 110 ? 15.586 0.688 -11.653 1.00 95.38 110 GLU A N 1
ATOM 861 C CA . GLU A 1 110 ? 15.456 0.709 -10.196 1.00 95.38 110 GLU A CA 1
ATOM 862 C C . GLU A 1 110 ? 14.578 1.878 -9.726 1.00 95.38 110 GLU A C 1
ATOM 864 O O . GLU A 1 110 ? 13.732 1.700 -8.849 1.00 95.38 110 GLU A O 1
ATOM 869 N N . ALA A 1 111 ? 14.721 3.057 -10.340 1.00 97.06 111 ALA A N 1
ATOM 870 C CA . ALA A 1 111 ? 13.848 4.196 -10.074 1.00 97.06 111 ALA A CA 1
ATOM 871 C C . ALA A 1 111 ? 12.386 3.894 -10.436 1.00 97.06 111 ALA A C 1
ATOM 873 O O . ALA A 1 111 ? 11.484 4.206 -9.660 1.00 97.06 111 ALA A O 1
ATOM 874 N N . PHE A 1 112 ? 12.140 3.226 -11.567 1.00 97.69 112 PHE A N 1
ATOM 875 C CA . PHE A 1 112 ? 10.802 2.775 -11.947 1.00 97.69 112 PHE A CA 1
ATOM 876 C C . PHE A 1 112 ? 10.207 1.797 -10.922 1.00 97.69 112 PHE A C 1
ATOM 878 O O . PHE A 1 112 ? 9.066 1.973 -10.498 1.00 97.69 112 PHE A O 1
ATOM 885 N N . LEU A 1 113 ? 10.982 0.812 -10.460 1.00 97.75 113 LEU A N 1
ATOM 886 C CA . LEU A 1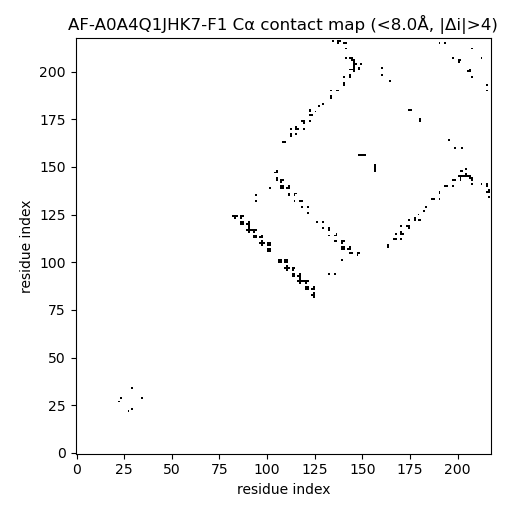 113 ? 10.548 -0.154 -9.443 1.00 97.75 113 LEU A CA 1
ATOM 887 C C . LEU A 1 113 ? 10.225 0.518 -8.097 1.00 97.75 113 LEU A C 1
ATOM 889 O O . LEU A 1 113 ? 9.226 0.192 -7.454 1.00 97.75 113 LEU A O 1
ATOM 893 N N . LEU A 1 114 ? 11.031 1.494 -7.674 1.00 97.75 114 LEU A N 1
ATOM 894 C CA . LEU A 1 114 ? 10.740 2.299 -6.483 1.00 97.75 114 LEU A CA 1
ATOM 895 C C . LEU A 1 114 ? 9.470 3.130 -6.663 1.00 97.75 114 LEU A C 1
ATOM 897 O O . LEU A 1 114 ? 8.646 3.207 -5.755 1.00 97.75 114 LEU A O 1
ATOM 901 N N . GLN A 1 115 ? 9.247 3.673 -7.855 1.00 97.75 115 GLN A N 1
ATOM 902 C CA . GLN A 1 115 ? 8.023 4.401 -8.159 1.00 97.75 115 GLN A CA 1
ATOM 903 C C . GLN A 1 115 ? 6.780 3.490 -8.163 1.00 97.75 115 GLN A C 1
ATOM 905 O O . GLN A 1 115 ? 5.709 3.909 -7.720 1.00 97.75 115 GLN A O 1
ATOM 910 N N . GLN A 1 116 ? 6.903 2.223 -8.579 1.00 97.56 116 GLN A N 1
ATOM 911 C CA . GLN A 1 116 ? 5.836 1.226 -8.406 1.00 97.56 116 GLN A CA 1
ATOM 912 C C . GLN A 1 116 ? 5.549 0.955 -6.923 1.00 97.56 116 GLN A C 1
ATOM 914 O O . GLN A 1 116 ? 4.388 0.880 -6.521 1.00 97.56 116 GLN A O 1
ATOM 919 N N . ARG A 1 117 ? 6.580 0.878 -6.076 1.00 97.44 117 ARG A N 1
ATOM 920 C CA . ARG A 1 117 ? 6.3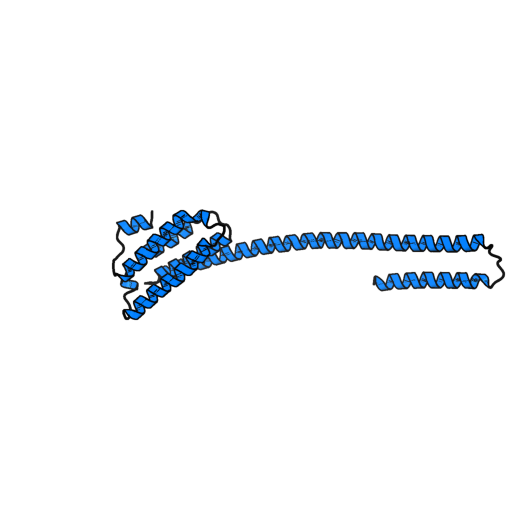89 0.771 -4.620 1.00 97.44 117 ARG A CA 1
ATOM 921 C C . ARG A 1 117 ? 5.717 2.002 -4.018 1.00 97.44 117 ARG A C 1
ATOM 923 O O . ARG A 1 117 ? 4.843 1.855 -3.162 1.00 97.44 117 ARG A O 1
ATOM 930 N N . ALA A 1 118 ? 6.044 3.198 -4.503 1.00 96.94 118 ALA A N 1
ATOM 931 C CA . ALA A 1 118 ? 5.335 4.412 -4.114 1.00 96.94 118 ALA A CA 1
ATOM 932 C C . ALA A 1 118 ? 3.840 4.330 -4.485 1.00 96.94 118 ALA A C 1
ATOM 934 O O . ALA A 1 118 ? 2.988 4.661 -3.661 1.00 96.94 118 ALA A O 1
ATOM 935 N N . MET A 1 119 ? 3.505 3.785 -5.663 1.00 96.06 119 MET A N 1
ATOM 936 C CA . MET A 1 119 ? 2.118 3.527 -6.082 1.00 96.06 119 MET A CA 1
ATOM 937 C C . MET A 1 119 ? 1.380 2.571 -5.134 1.00 96.06 119 MET A C 1
ATOM 939 O O . MET A 1 119 ? 0.241 2.838 -4.752 1.00 96.06 119 MET A O 1
ATOM 943 N N . ILE A 1 120 ? 2.030 1.488 -4.698 1.00 96.19 120 ILE A N 1
ATOM 944 C CA . ILE A 1 120 ? 1.469 0.554 -3.707 1.00 96.19 120 ILE A CA 1
ATOM 945 C C . ILE A 1 120 ? 1.110 1.293 -2.412 1.00 96.19 120 ILE A C 1
ATOM 947 O O . ILE A 1 120 ? -0.001 1.145 -1.891 1.00 96.19 120 ILE A O 1
ATOM 951 N N . SER A 1 121 ? 2.035 2.103 -1.898 1.00 95.81 121 SER A N 1
ATOM 952 C CA . SER A 1 121 ? 1.835 2.886 -0.675 1.00 95.81 121 SER A CA 1
ATOM 953 C C . SER A 1 121 ? 0.705 3.916 -0.835 1.00 95.81 121 SER A C 1
ATOM 955 O O . SER A 1 121 ? -0.161 4.026 0.037 1.00 95.81 121 SER A O 1
ATOM 957 N N . ALA A 1 122 ? 0.629 4.593 -1.983 1.00 94.62 122 ALA A N 1
ATOM 958 C CA . ALA A 1 122 ? -0.431 5.555 -2.294 1.00 94.62 122 ALA A CA 1
ATOM 959 C C . ALA A 1 122 ? -1.828 4.907 -2.376 1.00 94.62 122 ALA A C 1
ATOM 961 O O . ALA A 1 122 ? -2.822 5.459 -1.893 1.00 94.62 122 ALA A O 1
ATOM 962 N N . LEU A 1 123 ? -1.927 3.697 -2.933 1.00 94.25 123 LEU A N 1
ATOM 963 C CA . LEU A 1 123 ? -3.187 2.947 -2.962 1.00 94.25 123 LEU A CA 1
ATOM 964 C C . LEU A 1 123 ? -3.642 2.540 -1.552 1.00 94.25 123 LEU A C 1
ATOM 966 O O . LEU A 1 123 ? -4.834 2.618 -1.234 1.00 94.25 123 LEU A O 1
ATOM 970 N N . LYS A 1 124 ? -2.698 2.152 -0.681 1.00 92.06 124 LYS A N 1
ATOM 971 C CA . LYS A 1 124 ? -2.964 1.809 0.729 1.00 92.06 124 LYS A CA 1
ATOM 972 C C . LYS A 1 124 ? -3.401 3.024 1.557 1.00 92.06 124 LYS A C 1
ATOM 974 O O . LYS A 1 124 ? -4.244 2.877 2.444 1.00 92.06 124 LYS A O 1
ATOM 979 N N . SER A 1 125 ? -2.914 4.227 1.242 1.00 87.38 125 SER A N 1
ATOM 980 C CA . SER A 1 125 ? -3.322 5.475 1.910 1.00 87.38 125 SER A CA 1
ATOM 981 C C . SER A 1 125 ? -4.691 6.016 1.452 1.00 87.38 125 SER A C 1
ATOM 983 O O . SER A 1 125 ? -5.192 6.984 2.035 1.00 87.38 125 SER A O 1
ATOM 985 N N . LYS A 1 126 ? -5.340 5.354 0.476 1.00 80.31 126 LYS A N 1
ATOM 986 C CA . LYS A 1 126 ? -6.623 5.747 -0.146 1.00 80.31 126 LYS A CA 1
ATOM 987 C C . LYS A 1 126 ? -6.576 7.141 -0.779 1.00 80.31 126 LYS A C 1
ATOM 989 O O . LYS A 1 126 ? -7.542 7.904 -0.692 1.00 80.31 126 LYS A O 1
ATOM 994 N N . ARG A 1 127 ? -5.440 7.481 -1.387 1.00 78.81 127 ARG A N 1
ATOM 995 C CA . ARG A 1 127 ? -5.275 8.710 -2.167 1.00 78.81 127 ARG A CA 1
ATOM 996 C C . ARG A 1 127 ? -6.159 8.673 -3.420 1.00 78.81 127 ARG A C 1
ATOM 998 O O . ARG A 1 127 ? -6.491 7.602 -3.920 1.00 78.81 127 ARG A O 1
ATOM 1005 N N . THR A 1 128 ? -6.549 9.845 -3.914 1.00 81.00 128 THR A N 1
ATOM 1006 C CA . THR A 1 128 ? -7.368 9.996 -5.133 1.00 81.00 128 THR A CA 1
ATOM 1007 C C . THR A 1 128 ? -6.603 10.600 -6.307 1.00 81.00 128 THR A C 1
ATOM 1009 O O . THR A 1 128 ? -7.094 10.563 -7.427 1.00 81.00 128 THR A O 1
ATOM 1012 N N . ASP A 1 129 ? -5.429 11.172 -6.047 1.00 87.50 129 ASP A N 1
ATOM 1013 C CA . ASP A 1 129 ? -4.566 11.802 -7.041 1.00 87.50 129 ASP A CA 1
ATOM 1014 C C . ASP A 1 129 ? -3.257 11.017 -7.162 1.00 87.50 129 ASP A C 1
ATOM 1016 O O . ASP A 1 129 ? -2.557 10.809 -6.166 1.00 87.50 129 ASP A O 1
ATOM 1020 N N . PHE A 1 130 ? -2.972 10.576 -8.384 1.00 92.62 130 PHE A N 1
ATOM 1021 C CA . PHE A 1 130 ? -1.848 9.717 -8.748 1.00 92.62 130 PHE A CA 1
ATOM 1022 C C . PHE A 1 130 ? -0.990 10.333 -9.861 1.00 92.62 130 PHE A C 1
ATOM 1024 O O . PHE A 1 130 ? -0.056 9.686 -10.333 1.00 92.62 130 PHE A O 1
ATOM 1031 N N . GLU A 1 131 ? -1.280 11.567 -10.286 1.00 92.00 131 GLU A N 1
ATOM 1032 C CA . GLU A 1 131 ? -0.660 12.163 -11.473 1.00 92.00 131 GLU A CA 1
ATOM 1033 C C . GLU A 1 131 ? 0.861 12.284 -11.325 1.00 92.00 131 GLU A C 1
ATOM 1035 O O . GLU A 1 131 ? 1.617 11.882 -12.210 1.00 92.00 131 GLU A O 1
ATOM 1040 N N . HIS A 1 132 ? 1.337 12.732 -10.157 1.00 89.94 132 HIS A N 1
ATOM 1041 C CA . HIS A 1 132 ? 2.772 12.800 -9.863 1.00 89.94 132 HIS A CA 1
ATOM 1042 C C . HIS A 1 132 ? 3.444 11.424 -9.924 1.00 89.94 132 HIS A C 1
ATOM 1044 O O . HIS A 1 132 ? 4.607 11.322 -10.323 1.00 89.94 132 HIS A O 1
ATOM 1050 N N . LEU A 1 133 ? 2.717 10.359 -9.569 1.00 94.44 133 LEU A N 1
ATOM 1051 C CA . LEU A 1 133 ? 3.242 8.999 -9.613 1.00 94.44 133 LEU A CA 1
ATOM 1052 C C . LEU A 1 133 ? 3.359 8.489 -11.046 1.00 94.44 133 LEU A C 1
ATOM 1054 O O . LEU A 1 133 ? 4.401 7.928 -11.396 1.00 94.44 133 LEU A O 1
ATOM 1058 N N . TYR A 1 134 ? 2.345 8.742 -11.878 1.00 96.38 134 TYR A N 1
ATOM 1059 C CA . TYR A 1 134 ? 2.380 8.419 -13.304 1.00 96.38 134 TYR A CA 1
ATOM 1060 C C . TYR A 1 134 ? 3.495 9.160 -14.029 1.00 96.38 134 TYR A C 1
ATOM 1062 O O . TYR A 1 134 ? 4.235 8.535 -14.786 1.00 96.38 134 TYR A O 1
ATOM 1070 N N . ILE A 1 135 ? 3.660 10.459 -13.766 1.00 95.25 135 ILE A N 1
ATOM 1071 C CA . ILE A 1 135 ? 4.739 11.259 -14.352 1.00 95.25 135 ILE A CA 1
ATOM 1072 C C . ILE A 1 135 ? 6.097 10.628 -14.035 1.00 95.25 135 ILE A C 1
ATOM 1074 O O . ILE A 1 135 ? 6.902 10.448 -14.946 1.00 95.25 135 ILE A O 1
ATOM 1078 N N . GLY A 1 136 ? 6.334 10.229 -12.780 1.00 94.69 136 GLY A N 1
ATOM 1079 C CA . GLY A 1 136 ? 7.568 9.538 -12.399 1.00 94.69 136 GLY A CA 1
ATOM 1080 C C . GLY A 1 136 ? 7.776 8.239 -13.184 1.00 94.69 136 GLY A C 1
ATOM 1081 O O . GLY A 1 136 ? 8.826 8.052 -13.795 1.00 94.69 136 GLY A O 1
ATOM 1082 N N . LEU A 1 137 ? 6.755 7.374 -13.245 1.00 97.19 137 LEU A N 1
ATOM 1083 C CA . LEU A 1 137 ? 6.828 6.110 -13.988 1.00 97.19 137 LEU A CA 1
ATOM 1084 C C . LEU A 1 137 ? 7.171 6.349 -15.467 1.00 97.19 137 LEU A C 1
ATOM 1086 O O . LEU A 1 137 ? 8.124 5.761 -15.977 1.00 97.19 137 LEU A O 1
ATOM 1090 N N . LYS A 1 138 ? 6.446 7.254 -16.136 1.00 97.44 138 LYS A N 1
ATOM 1091 C CA . LYS A 1 138 ? 6.666 7.618 -17.545 1.00 97.44 138 LYS A CA 1
ATOM 1092 C C . LYS A 1 138 ? 8.078 8.156 -17.769 1.00 97.44 138 LYS A C 1
ATOM 1094 O O . LYS A 1 138 ? 8.793 7.677 -18.647 1.00 97.44 138 LYS A O 1
ATOM 1099 N N . GLN A 1 139 ? 8.519 9.101 -16.938 1.00 95.25 139 GLN A N 1
ATOM 1100 C CA . GLN A 1 139 ? 9.848 9.702 -17.048 1.00 95.25 139 GLN A CA 1
ATOM 1101 C C . GLN A 1 139 ? 10.960 8.660 -16.933 1.00 95.25 139 GLN A C 1
ATOM 1103 O O . GLN A 1 139 ? 11.911 8.696 -17.715 1.00 95.25 139 GLN A O 1
ATOM 1108 N N . TYR A 1 140 ? 10.855 7.714 -16.000 1.00 95.81 140 TYR A N 1
ATOM 1109 C CA . TYR A 1 140 ? 11.883 6.688 -15.841 1.00 95.81 140 TYR A CA 1
ATOM 1110 C C . TYR A 1 140 ? 11.916 5.707 -17.015 1.00 95.81 140 TYR A C 1
ATOM 1112 O O . TYR A 1 140 ? 13.012 5.332 -17.425 1.00 95.81 140 TYR A O 1
ATOM 1120 N N . ILE A 1 141 ? 10.771 5.386 -17.633 1.00 95.94 141 ILE A N 1
ATOM 1121 C CA . ILE A 1 141 ? 10.726 4.615 -18.889 1.00 95.94 141 ILE A CA 1
ATOM 1122 C C . ILE A 1 141 ? 11.488 5.353 -19.999 1.00 95.94 141 ILE A C 1
ATOM 1124 O O . ILE A 1 141 ? 12.337 4.760 -20.662 1.00 95.94 141 ILE A O 1
ATOM 1128 N N . THR A 1 142 ? 11.254 6.659 -20.177 1.00 94.12 142 THR A N 1
ATOM 1129 C CA . THR A 1 142 ? 11.919 7.431 -21.249 1.00 94.12 142 THR A CA 1
ATOM 1130 C C . THR A 1 142 ? 13.437 7.554 -21.087 1.00 94.12 142 THR A C 1
ATOM 1132 O O . THR A 1 142 ? 14.127 7.851 -22.054 1.00 94.12 142 THR A O 1
ATOM 1135 N N . LYS A 1 143 ? 13.971 7.312 -19.883 1.00 92.06 143 LYS A N 1
ATOM 1136 C CA . LYS A 1 143 ? 15.411 7.361 -19.580 1.00 92.06 143 LYS A CA 1
ATOM 1137 C C . LYS A 1 143 ? 16.135 6.022 -19.787 1.00 92.06 143 LYS A C 1
ATOM 1139 O O . LYS A 1 143 ? 17.336 5.945 -19.528 1.00 92.06 143 LYS A O 1
ATOM 1144 N N . MET A 1 144 ? 15.431 4.966 -20.206 1.00 91.88 144 MET A N 1
ATOM 1145 C CA . MET A 1 144 ? 15.996 3.625 -20.413 1.00 91.88 144 MET A CA 1
ATOM 1146 C C . MET A 1 144 ? 16.816 3.540 -21.704 1.00 91.88 144 MET A C 1
ATOM 1148 O O . MET A 1 144 ? 16.412 2.904 -22.680 1.00 91.88 144 MET A O 1
ATOM 1152 N N . GLU A 1 145 ? 17.992 4.165 -21.692 1.00 87.62 145 GLU A N 1
ATOM 1153 C CA . GLU A 1 145 ? 18.940 4.097 -22.802 1.00 87.62 145 GLU A CA 1
ATOM 1154 C C . GLU A 1 145 ? 19.676 2.750 -22.834 1.00 87.62 145 GLU A C 1
ATOM 1156 O O . GLU A 1 145 ? 20.219 2.321 -21.809 1.00 87.62 145 GLU A O 1
ATOM 1161 N N . PRO A 1 146 ? 19.771 2.082 -23.999 1.00 86.00 146 PRO A N 1
ATOM 1162 C CA . PRO A 1 146 ? 20.373 0.754 -24.077 1.00 86.00 146 PRO A CA 1
ATOM 1163 C C . PRO A 1 146 ? 21.839 0.692 -23.647 1.00 86.00 146 PRO A C 1
ATOM 1165 O O . PRO A 1 146 ? 22.295 -0.318 -23.110 1.00 86.00 146 PRO A O 1
ATOM 1168 N N . SER A 1 147 ? 22.579 1.783 -23.855 1.00 83.31 147 SER A N 1
ATOM 1169 C CA . SER A 1 147 ? 23.997 1.890 -23.503 1.00 83.31 147 SER A CA 1
ATOM 1170 C C . SER A 1 147 ? 24.258 1.679 -22.012 1.00 83.31 147 SER A C 1
ATOM 1172 O O . SER A 1 147 ? 25.324 1.189 -21.646 1.00 83.31 147 SER A O 1
ATOM 1174 N N . TYR A 1 148 ? 23.282 1.973 -21.149 1.00 82.94 148 TYR A N 1
ATOM 1175 C CA . TYR A 1 148 ? 23.408 1.760 -19.710 1.00 82.94 148 TYR A CA 1
ATOM 1176 C C . TYR A 1 148 ? 23.351 0.283 -19.306 1.00 82.94 148 TYR A C 1
ATOM 1178 O O . TYR A 1 148 ? 23.838 -0.086 -18.237 1.00 82.94 148 TYR A O 1
ATOM 1186 N N . PHE A 1 149 ? 22.798 -0.572 -20.166 1.00 80.75 149 PHE A N 1
ATOM 1187 C CA . PHE A 1 149 ? 22.603 -1.996 -19.896 1.00 80.75 149 PHE A CA 1
ATOM 1188 C C . PHE A 1 149 ? 23.598 -2.893 -20.639 1.00 80.75 149 PHE A C 1
ATOM 1190 O O . PHE A 1 149 ? 23.653 -4.087 -20.370 1.00 80.75 149 PHE A O 1
ATOM 1197 N N . ALA A 1 150 ? 24.417 -2.331 -21.533 1.00 74.44 150 ALA A N 1
ATOM 1198 C CA . ALA A 1 150 ? 25.371 -3.064 -22.369 1.00 74.44 150 ALA A CA 1
ATOM 1199 C C . ALA A 1 150 ? 26.684 -3.452 -21.647 1.00 74.44 150 ALA A C 1
ATOM 1201 O O . ALA A 1 150 ? 27.672 -3.798 -22.294 1.00 74.44 150 ALA A O 1
ATOM 1202 N N . THR A 1 151 ? 26.726 -3.360 -20.314 1.00 75.06 151 THR A N 1
ATOM 1203 C CA . THR A 1 151 ? 27.910 -3.663 -19.497 1.00 75.06 151 THR A CA 1
ATOM 1204 C C . THR A 1 151 ? 27.835 -5.071 -18.904 1.00 75.06 151 THR A C 1
ATOM 1206 O O . THR A 1 151 ? 26.931 -5.374 -18.121 1.00 75.06 151 THR A O 1
ATOM 1209 N N . GLY A 1 152 ? 28.820 -5.909 -19.242 1.00 78.94 152 GLY A N 1
ATOM 1210 C CA . GLY A 1 152 ? 28.935 -7.294 -18.769 1.00 78.94 152 GLY A CA 1
ATOM 1211 C C . GLY A 1 152 ? 28.892 -8.320 -19.902 1.00 78.94 152 GLY A C 1
ATOM 1212 O O . GLY A 1 152 ? 28.826 -7.966 -21.081 1.00 78.94 152 GLY A O 1
ATOM 1213 N N . GLY A 1 153 ? 28.958 -9.602 -19.547 1.00 81.75 153 GLY A N 1
ATOM 1214 C CA . GLY A 1 153 ? 28.724 -10.696 -20.496 1.00 81.75 153 GLY A CA 1
ATOM 1215 C C . GLY A 1 153 ? 27.237 -10.839 -20.851 1.00 81.75 153 GLY A C 1
ATOM 1216 O O . GLY A 1 153 ? 26.375 -10.464 -20.062 1.00 81.75 153 GLY A O 1
ATOM 1217 N N . ASN A 1 154 ? 26.911 -11.438 -22.005 1.00 83.44 154 ASN A N 1
ATOM 1218 C CA . ASN A 1 154 ? 25.512 -11.622 -22.442 1.00 83.44 154 ASN A CA 1
ATOM 1219 C C . ASN A 1 154 ? 24.634 -12.316 -21.383 1.00 83.44 154 ASN A C 1
ATOM 1221 O O . ASN A 1 154 ? 23.492 -11.917 -21.180 1.00 83.44 154 ASN A O 1
ATOM 1225 N N . THR A 1 155 ? 25.178 -13.310 -20.673 1.00 86.69 155 THR A N 1
ATOM 1226 C CA . THR A 1 155 ? 24.476 -14.006 -19.583 1.00 86.69 155 THR A CA 1
ATOM 1227 C C . THR A 1 155 ? 24.134 -13.069 -18.422 1.00 86.69 155 THR A C 1
ATOM 1229 O O . THR A 1 155 ? 23.011 -13.086 -17.936 1.00 86.69 155 THR A O 1
ATOM 1232 N N . GLU A 1 156 ? 25.067 -12.205 -18.012 1.00 86.25 156 GLU A N 1
ATOM 1233 C CA . GLU A 1 156 ? 24.862 -11.260 -16.903 1.00 86.25 156 GLU A CA 1
ATOM 1234 C C . GLU A 1 156 ? 23.822 -10.191 -17.257 1.00 86.25 156 GLU A C 1
ATOM 1236 O O . GLU A 1 156 ? 23.029 -9.770 -16.413 1.00 86.25 156 GLU A O 1
ATOM 1241 N N . VAL A 1 157 ? 23.822 -9.748 -18.517 1.00 85.94 157 VAL A N 1
ATOM 1242 C CA . VAL A 1 157 ? 22.814 -8.822 -19.038 1.00 85.94 157 VAL A CA 1
ATOM 1243 C C . VAL A 1 157 ? 21.439 -9.488 -19.001 1.00 85.94 157 VAL A C 1
ATOM 1245 O O . VAL A 1 157 ? 20.501 -8.922 -18.442 1.00 85.94 157 VAL A O 1
ATOM 1248 N N . ASP A 1 158 ? 21.318 -10.711 -19.517 1.00 88.06 158 ASP A N 1
ATOM 1249 C CA . ASP A 1 158 ? 20.055 -11.450 -19.534 1.00 88.06 158 ASP A CA 1
ATOM 1250 C C . ASP A 1 158 ? 19.500 -11.717 -18.126 1.00 88.06 158 ASP A C 1
ATOM 1252 O O . ASP A 1 158 ? 18.307 -11.513 -17.889 1.00 88.06 158 ASP A O 1
ATOM 1256 N N . GLU A 1 159 ?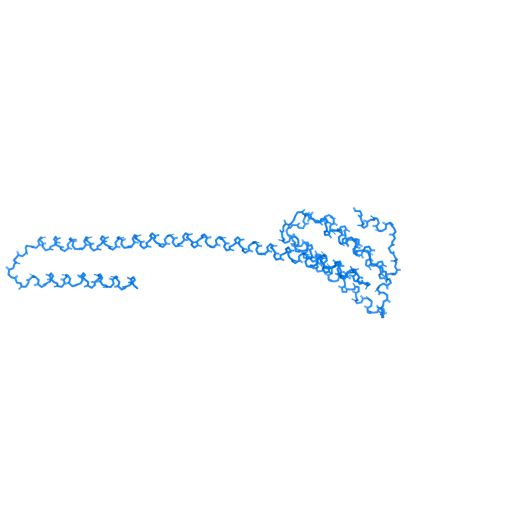 20.354 -12.095 -17.172 1.00 90.75 159 GLU A N 1
ATOM 1257 C CA . GLU A 1 159 ? 19.978 -12.264 -15.763 1.00 90.75 159 GLU A CA 1
ATOM 1258 C C . GLU A 1 159 ? 19.470 -10.956 -15.142 1.00 90.75 159 GLU A C 1
ATOM 1260 O O . GLU A 1 159 ? 18.469 -10.951 -14.420 1.00 90.75 159 GLU A O 1
ATOM 1265 N N . ARG A 1 160 ? 20.107 -9.821 -15.457 1.00 89.75 160 ARG A N 1
ATOM 1266 C CA . ARG A 1 160 ? 19.685 -8.502 -14.967 1.00 89.75 160 ARG A CA 1
ATOM 1267 C C . ARG A 1 160 ? 18.298 -8.124 -15.485 1.00 89.75 160 ARG A C 1
ATOM 1269 O O . ARG A 1 160 ? 17.441 -7.716 -14.703 1.00 89.75 160 ARG A O 1
ATOM 1276 N N . PHE A 1 161 ? 18.054 -8.301 -16.783 1.00 91.38 161 PHE A N 1
ATOM 1277 C CA . PHE A 1 161 ? 16.744 -8.046 -17.390 1.00 91.38 161 PHE A CA 1
ATOM 1278 C C . PHE A 1 161 ? 15.658 -8.984 -16.847 1.00 91.38 161 PHE A C 1
ATOM 1280 O O . PHE A 1 161 ? 14.532 -8.540 -16.611 1.00 91.38 161 PHE A O 1
ATOM 1287 N N . ALA A 1 162 ? 15.987 -10.259 -16.613 1.00 93.00 162 ALA A N 1
ATOM 1288 C CA . ALA A 1 162 ? 15.072 -11.210 -15.988 1.00 93.00 162 ALA A CA 1
ATOM 1289 C C . ALA A 1 162 ? 14.681 -10.760 -14.574 1.00 93.00 162 ALA A C 1
ATOM 1291 O O . ALA A 1 162 ? 13.493 -10.720 -14.255 1.00 93.00 162 ALA A O 1
ATOM 1292 N N . LYS A 1 163 ? 15.658 -10.323 -13.773 1.00 94.44 163 LYS A N 1
ATOM 1293 C CA . LYS A 1 163 ? 15.415 -9.799 -12.427 1.00 94.44 163 LYS A CA 1
ATOM 1294 C C . LYS A 1 163 ? 14.534 -8.549 -12.435 1.00 94.44 163 LYS A C 1
ATOM 1296 O O . LYS A 1 163 ? 13.589 -8.466 -11.661 1.00 94.44 163 LYS A O 1
ATOM 1301 N N . TYR A 1 164 ? 14.792 -7.595 -13.331 1.00 94.50 164 TYR A N 1
ATOM 1302 C CA . TYR A 1 164 ? 13.946 -6.404 -13.461 1.00 94.50 164 TYR A CA 1
ATOM 1303 C C . TYR A 1 164 ? 12.494 -6.745 -13.780 1.00 94.50 164 TYR A C 1
ATOM 1305 O O . TYR A 1 164 ? 11.572 -6.123 -13.247 1.00 94.50 164 TYR A O 1
ATOM 1313 N N . LYS A 1 165 ? 12.288 -7.739 -14.645 1.00 95.56 165 LYS A N 1
ATOM 1314 C CA . LYS A 1 165 ? 10.957 -8.223 -14.987 1.00 95.56 165 LYS A CA 1
ATOM 1315 C C . LYS A 1 165 ? 10.281 -8.881 -13.783 1.00 95.56 165 LYS A C 1
ATOM 1317 O O . LYS A 1 165 ? 9.147 -8.522 -13.489 1.00 95.56 165 LYS A O 1
ATOM 1322 N N . GLU A 1 166 ? 10.982 -9.768 -13.081 1.00 97.00 166 GLU A N 1
ATOM 1323 C CA . GLU A 1 166 ? 10.483 -10.446 -11.878 1.00 97.00 166 GLU A CA 1
ATOM 1324 C C . GLU A 1 166 ? 10.087 -9.446 -10.780 1.00 97.00 166 GLU A C 1
ATOM 1326 O O . GLU A 1 166 ? 8.967 -9.490 -10.267 1.00 97.00 166 GLU A O 1
ATOM 1331 N N . ASP A 1 167 ? 10.971 -8.494 -10.466 1.00 96.81 167 ASP A N 1
ATOM 1332 C CA . ASP A 1 167 ? 10.713 -7.464 -9.458 1.00 96.81 167 ASP A CA 1
ATOM 1333 C C . ASP A 1 167 ? 9.501 -6.600 -9.846 1.00 96.81 167 ASP A C 1
ATOM 1335 O O . ASP A 1 167 ? 8.662 -6.284 -9.000 1.00 96.81 167 ASP A O 1
ATOM 1339 N N . SER A 1 168 ? 9.366 -6.251 -11.131 1.00 97.25 168 SER A N 1
ATOM 1340 C CA . SER A 1 168 ? 8.229 -5.460 -11.608 1.00 97.25 168 SER A CA 1
ATOM 1341 C C . SER A 1 168 ? 6.914 -6.239 -11.589 1.00 97.25 168 SER A C 1
ATOM 1343 O O . SER A 1 168 ? 5.892 -5.698 -11.172 1.00 97.25 168 SER A O 1
ATOM 1345 N N . GLU A 1 169 ? 6.928 -7.513 -11.990 1.00 97.56 169 GLU A N 1
ATOM 1346 C CA . GLU A 1 169 ? 5.753 -8.394 -11.945 1.00 97.56 169 GLU A CA 1
ATOM 1347 C C . GLU A 1 169 ? 5.250 -8.577 -10.512 1.00 97.56 169 GLU A C 1
ATOM 1349 O O . GLU A 1 169 ? 4.044 -8.538 -10.261 1.00 97.56 169 GLU A O 1
ATOM 1354 N N . LYS A 1 170 ? 6.165 -8.703 -9.547 1.00 97.88 170 LYS A N 1
ATOM 1355 C CA . LYS A 1 170 ? 5.812 -8.763 -8.128 1.00 97.88 170 LYS A CA 1
ATOM 1356 C C . LYS A 1 170 ? 5.034 -7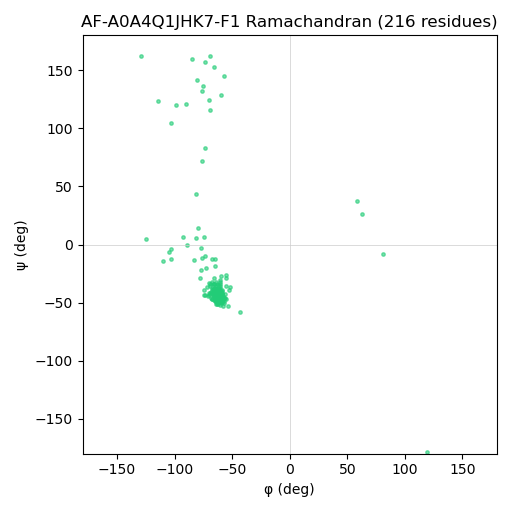.521 -7.681 1.00 97.88 170 LYS A C 1
ATOM 1358 O O . LYS A 1 170 ? 4.008 -7.660 -7.014 1.00 97.88 170 LYS A O 1
ATOM 1363 N N . TYR A 1 171 ? 5.497 -6.321 -8.036 1.00 97.75 171 TYR A N 1
ATOM 1364 C CA . TYR A 1 171 ? 4.800 -5.084 -7.667 1.00 97.75 171 TYR A CA 1
ATOM 1365 C C . TYR A 1 171 ? 3.498 -4.886 -8.449 1.00 97.75 171 TYR A C 1
ATOM 1367 O O . TYR A 1 171 ? 2.512 -4.441 -7.866 1.00 97.75 171 TYR A O 1
ATOM 1375 N N . ASP A 1 172 ? 3.455 -5.267 -9.726 1.00 97.69 172 ASP A N 1
ATOM 1376 C CA . ASP A 1 172 ? 2.239 -5.249 -10.551 1.00 97.69 172 ASP A CA 1
ATOM 1377 C C . ASP A 1 172 ? 1.130 -6.123 -9.941 1.00 97.69 172 ASP A C 1
ATOM 1379 O O . ASP A 1 172 ? -0.018 -5.689 -9.822 1.00 97.69 172 ASP A O 1
ATOM 1383 N N . LEU A 1 173 ? 1.475 -7.322 -9.459 1.00 97.69 173 LEU A N 1
ATOM 1384 C CA . LEU A 1 173 ? 0.537 -8.198 -8.754 1.00 97.69 173 LEU A CA 1
ATOM 1385 C C . LEU A 1 173 ? 0.013 -7.569 -7.456 1.00 97.69 173 LEU A C 1
ATOM 1387 O O . LEU A 1 173 ? -1.189 -7.630 -7.195 1.00 97.69 173 LEU A O 1
ATOM 1391 N N . GLU A 1 174 ? 0.880 -6.943 -6.656 1.00 97.50 174 GLU A N 1
ATOM 1392 C CA . GLU A 1 174 ? 0.461 -6.268 -5.420 1.00 97.50 174 GLU A CA 1
ATOM 1393 C C . GLU A 1 174 ? -0.452 -5.063 -5.705 1.00 97.50 174 GLU A C 1
ATOM 1395 O O . GLU A 1 174 ? -1.445 -4.856 -5.005 1.00 97.50 174 GLU A O 1
ATOM 1400 N N . ILE A 1 175 ? -0.164 -4.301 -6.764 1.00 96.94 175 ILE A N 1
ATOM 1401 C CA . ILE A 1 175 ? -0.994 -3.178 -7.214 1.00 96.94 175 ILE A CA 1
ATOM 1402 C C . ILE A 1 175 ? -2.373 -3.668 -7.660 1.00 96.94 175 ILE A C 1
ATOM 1404 O O . ILE A 1 175 ? -3.388 -3.127 -7.218 1.00 96.94 175 ILE A O 1
ATOM 1408 N N . LYS A 1 176 ? -2.422 -4.714 -8.491 1.00 97.00 176 LYS A N 1
ATOM 1409 C CA . LYS A 1 176 ? -3.668 -5.301 -9.010 1.00 97.00 176 LYS A CA 1
ATOM 1410 C C . LYS A 1 176 ? -4.531 -5.949 -7.931 1.00 97.00 176 LYS A C 1
ATOM 1412 O O . LYS A 1 176 ? -5.749 -5.992 -8.079 1.00 97.00 176 LYS A O 1
ATOM 1417 N N . ALA A 1 177 ? -3.918 -6.442 -6.856 1.00 97.06 177 ALA A N 1
ATOM 1418 C CA . ALA A 1 177 ? -4.624 -7.029 -5.720 1.00 97.06 177 ALA A CA 1
ATOM 1419 C C . ALA A 1 177 ? -5.276 -5.985 -4.793 1.00 97.06 177 ALA A C 1
ATOM 1421 O O . ALA A 1 177 ? -6.053 -6.355 -3.915 1.00 97.06 177 ALA A O 1
ATOM 1422 N N . ASN A 1 178 ? -4.964 -4.694 -4.946 1.00 94.56 178 ASN A N 1
ATOM 1423 C CA . ASN A 1 178 ? -5.508 -3.644 -4.093 1.00 94.56 178 ASN A CA 1
ATOM 1424 C C . ASN A 1 178 ? -6.974 -3.323 -4.436 1.00 94.56 178 ASN A C 1
ATOM 1426 O O . ASN A 1 178 ? -7.313 -3.114 -5.600 1.00 94.56 178 ASN A O 1
ATOM 1430 N N . ASP A 1 179 ? -7.824 -3.160 -3.418 1.00 92.44 179 ASP A N 1
ATOM 1431 C CA . ASP A 1 179 ? -9.247 -2.816 -3.584 1.00 92.44 179 ASP A CA 1
ATOM 1432 C C . ASP A 1 179 ? -9.484 -1.539 -4.412 1.00 92.44 179 ASP A C 1
ATOM 1434 O O . ASP A 1 179 ? -10.507 -1.406 -5.082 1.00 92.44 179 ASP A O 1
ATOM 1438 N N . ASN A 1 180 ? -8.542 -0.590 -4.387 1.00 90.88 180 ASN A N 1
ATOM 1439 C CA . ASN A 1 180 ? -8.628 0.681 -5.109 1.00 90.88 180 ASN A CA 1
ATOM 1440 C C . ASN A 1 180 ? -7.979 0.646 -6.500 1.00 90.88 180 ASN A C 1
ATOM 1442 O O . ASN A 1 180 ? -7.904 1.679 -7.165 1.00 90.88 180 ASN A O 1
ATOM 1446 N N . TYR A 1 181 ? -7.525 -0.518 -6.970 1.00 94.62 181 TYR A N 1
ATOM 1447 C CA . TYR A 1 181 ? -6.853 -0.656 -8.263 1.00 94.62 181 TYR A CA 1
ATOM 1448 C C . TYR A 1 181 ? -7.680 -0.115 -9.438 1.00 94.62 181 TYR A C 1
ATOM 1450 O O . TYR A 1 181 ? -7.138 0.487 -10.365 1.00 94.62 181 TYR A O 1
ATOM 1458 N N . TYR A 1 182 ? -9.007 -0.266 -9.384 1.00 93.00 182 TYR A N 1
ATOM 1459 C CA . TYR A 1 182 ? -9.917 0.210 -10.430 1.00 93.00 182 TYR A CA 1
ATOM 1460 C C . TYR A 1 182 ? -9.768 1.711 -10.736 1.00 93.00 182 TYR A C 1
ATOM 1462 O O . TYR A 1 182 ? -10.061 2.119 -11.857 1.00 93.00 182 TYR A O 1
ATOM 1470 N N . ILE A 1 183 ? -9.298 2.514 -9.771 1.00 92.81 183 ILE A N 1
ATOM 1471 C CA . ILE A 1 183 ? -9.073 3.959 -9.926 1.00 92.81 183 ILE A CA 1
ATOM 1472 C C . ILE A 1 183 ? -7.930 4.227 -10.909 1.00 92.81 183 ILE A C 1
ATOM 1474 O O . ILE A 1 183 ? -8.006 5.153 -11.712 1.00 92.81 183 ILE A O 1
ATOM 1478 N N . ILE A 1 184 ? -6.880 3.406 -10.856 1.00 95.00 184 ILE A N 1
ATOM 1479 C CA . ILE A 1 184 ? -5.648 3.617 -11.622 1.00 95.00 184 ILE A CA 1
ATOM 1480 C C . ILE A 1 184 ? -5.528 2.703 -12.842 1.00 95.00 184 ILE A C 1
ATOM 1482 O O . ILE A 1 184 ? -4.664 2.919 -13.688 1.00 95.00 184 ILE A O 1
ATOM 1486 N N . LYS A 1 185 ? -6.389 1.681 -12.934 1.00 95.75 185 LYS A N 1
ATOM 1487 C CA . LYS A 1 185 ? -6.277 0.552 -13.863 1.00 95.75 185 LYS A CA 1
ATOM 1488 C C . LYS A 1 185 ? -5.880 0.960 -15.278 1.00 95.75 185 LYS A C 1
ATOM 1490 O O . LYS A 1 185 ? -4.870 0.484 -15.779 1.00 95.75 185 LYS A O 1
ATOM 1495 N N . HIS A 1 186 ? -6.671 1.826 -15.909 1.00 95.62 186 HIS A N 1
ATOM 1496 C CA . HIS A 1 186 ? -6.491 2.164 -17.321 1.00 95.62 186 HIS A CA 1
ATOM 1497 C C . HIS A 1 186 ? -5.108 2.765 -17.597 1.00 95.62 186 HIS A C 1
ATOM 1499 O O . HIS A 1 186 ? -4.395 2.317 -18.492 1.00 95.62 186 HIS A O 1
ATOM 1505 N N . GLU A 1 187 ? -4.724 3.772 -16.814 1.00 95.75 187 GLU A N 1
ATOM 1506 C CA . GLU A 1 187 ? -3.469 4.485 -17.034 1.00 95.75 187 GLU A CA 1
ATOM 1507 C C . GLU A 1 187 ? -2.263 3.655 -16.596 1.00 95.75 187 GLU A C 1
ATOM 1509 O O . GLU A 1 187 ? -1.257 3.588 -17.302 1.00 95.75 187 GLU A O 1
ATOM 1514 N N . TYR A 1 188 ? -2.385 2.941 -15.479 1.00 97.06 188 TYR A N 1
ATOM 1515 C CA . TYR A 1 188 ? -1.331 2.066 -14.994 1.00 97.06 188 TYR A CA 1
ATOM 1516 C C . TYR A 1 188 ? -1.043 0.908 -15.962 1.00 97.06 188 TYR A C 1
ATOM 1518 O O . TYR A 1 188 ? 0.115 0.679 -16.303 1.00 97.06 188 TYR A O 1
ATOM 1526 N N . GLU A 1 189 ? -2.067 0.209 -16.470 1.00 97.56 189 GLU A N 1
ATOM 1527 C CA . GLU A 1 189 ? -1.881 -0.880 -17.445 1.00 97.56 189 GLU A CA 1
ATOM 1528 C C . GLU A 1 189 ? -1.217 -0.382 -18.737 1.00 97.56 189 GLU A C 1
ATOM 1530 O O . GLU A 1 189 ? -0.359 -1.069 -19.301 1.00 97.56 189 GLU A O 1
ATOM 1535 N N . ARG A 1 190 ? -1.565 0.832 -19.186 1.00 97.44 190 ARG A N 1
ATOM 1536 C CA . ARG A 1 190 ? -0.928 1.474 -20.340 1.00 97.44 190 ARG A CA 1
ATOM 1537 C C . ARG A 1 190 ? 0.562 1.720 -20.092 1.00 97.44 190 ARG A C 1
ATOM 1539 O O . ARG A 1 190 ? 1.385 1.292 -20.898 1.00 97.44 190 ARG A O 1
ATOM 1546 N N . ILE A 1 191 ? 0.911 2.339 -18.963 1.00 97.88 191 ILE A N 1
ATOM 1547 C CA . ILE A 1 191 ? 2.304 2.608 -18.572 1.00 97.88 191 ILE A CA 1
ATOM 1548 C C . ILE A 1 191 ? 3.100 1.302 -18.443 1.00 97.88 191 ILE A C 1
ATOM 1550 O O . ILE A 1 191 ? 4.228 1.219 -18.926 1.00 97.88 191 ILE A O 1
ATOM 1554 N N . MET A 1 192 ? 2.514 0.261 -17.846 1.00 98.00 192 MET A N 1
ATOM 1555 C CA . MET A 1 192 ? 3.157 -1.050 -17.714 1.00 98.00 192 MET A CA 1
ATOM 1556 C C . MET A 1 192 ? 3.453 -1.697 -19.064 1.00 98.00 192 MET A C 1
ATOM 1558 O O . MET A 1 192 ? 4.528 -2.266 -19.257 1.00 98.00 192 MET A O 1
ATOM 1562 N N . LYS A 1 193 ? 2.537 -1.577 -20.029 1.00 97.31 193 LYS A N 1
ATOM 1563 C CA . LYS A 1 193 ? 2.786 -2.035 -21.398 1.00 97.31 193 LYS A CA 1
ATOM 1564 C C . LYS A 1 193 ? 3.984 -1.306 -22.010 1.00 97.31 193 LYS A C 1
ATOM 1566 O O . LYS A 1 193 ? 4.875 -1.965 -22.543 1.00 97.31 193 LYS A O 1
ATOM 1571 N N . CYS A 1 194 ? 4.034 0.022 -21.885 1.00 97.19 194 CYS A N 1
ATOM 1572 C CA . CYS A 1 194 ? 5.169 0.819 -22.349 1.00 97.19 194 CYS A CA 1
ATOM 1573 C C . CYS A 1 194 ? 6.480 0.387 -21.677 1.00 97.19 194 CYS A C 1
ATOM 1575 O O . CYS A 1 194 ? 7.485 0.224 -22.364 1.00 97.19 194 CYS A O 1
ATOM 1577 N N . PHE A 1 195 ? 6.466 0.134 -20.365 1.00 97.31 195 PHE A N 1
ATOM 1578 C CA . PHE A 1 195 ? 7.630 -0.348 -19.622 1.00 97.31 195 PHE A CA 1
ATOM 1579 C C . PHE A 1 195 ? 8.174 -1.663 -20.188 1.00 97.31 195 PHE A C 1
ATOM 1581 O O . PHE A 1 195 ? 9.351 -1.733 -20.532 1.00 97.31 195 PHE A O 1
ATOM 1588 N N . TYR A 1 196 ? 7.336 -2.693 -20.341 1.00 96.75 196 TYR A N 1
ATOM 1589 C CA . TYR A 1 196 ? 7.808 -3.988 -20.842 1.00 96.75 196 TYR A CA 1
ATOM 1590 C C . TYR A 1 196 ? 8.294 -3.918 -22.293 1.00 96.75 196 TYR A C 1
ATOM 1592 O O . TYR A 1 196 ? 9.299 -4.546 -22.628 1.00 96.75 196 TYR A O 1
ATOM 1600 N N . THR A 1 197 ? 7.628 -3.136 -23.148 1.00 95.81 197 THR A N 1
ATOM 1601 C CA . THR A 1 197 ? 8.095 -2.892 -24.521 1.00 95.81 197 THR A CA 1
ATOM 1602 C C . THR A 1 197 ? 9.454 -2.196 -24.527 1.00 95.81 197 THR A C 1
ATOM 1604 O O . THR A 1 197 ? 10.371 -2.634 -25.222 1.00 95.81 197 THR A O 1
ATOM 1607 N N . ARG A 1 198 ? 9.618 -1.152 -23.711 1.00 94.56 198 ARG A N 1
ATOM 1608 C CA . ARG A 1 198 ? 10.873 -0.409 -23.586 1.00 94.56 198 ARG A CA 1
ATOM 1609 C C . ARG 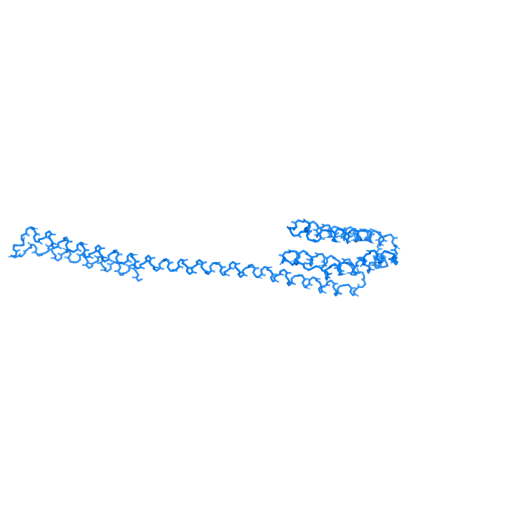A 1 198 ? 12.003 -1.281 -23.043 1.00 94.56 198 ARG A C 1
ATOM 1611 O O . ARG A 1 198 ? 13.126 -1.207 -23.538 1.00 94.56 198 ARG A O 1
ATOM 1618 N N . LEU A 1 199 ? 11.707 -2.131 -22.064 1.00 93.62 199 LEU A N 1
ATOM 1619 C CA . LEU A 1 199 ? 12.661 -3.063 -21.473 1.00 93.62 199 LEU A CA 1
ATOM 1620 C C . LEU A 1 199 ? 13.183 -4.064 -22.524 1.00 93.62 199 LEU A C 1
ATOM 1622 O O . LEU A 1 199 ? 14.390 -4.265 -22.639 1.00 93.62 199 LEU A O 1
ATOM 1626 N N . ASP A 1 200 ? 12.302 -4.627 -23.356 1.00 92.56 200 ASP A N 1
ATOM 1627 C CA . ASP A 1 200 ? 12.690 -5.517 -24.462 1.00 92.56 200 ASP A CA 1
ATOM 1628 C C . ASP A 1 200 ? 13.497 -4.785 -25.551 1.00 92.56 200 ASP A C 1
ATOM 1630 O O . ASP A 1 200 ? 14.525 -5.277 -26.021 1.00 92.56 200 ASP A O 1
ATOM 1634 N N . ASN A 1 201 ? 13.091 -3.565 -25.908 1.00 93.19 201 ASN A N 1
ATOM 1635 C CA . ASN A 1 201 ? 13.823 -2.736 -26.864 1.00 93.19 201 ASN A CA 1
ATOM 1636 C C . ASN A 1 201 ? 15.223 -2.354 -26.347 1.00 93.19 201 ASN A C 1
ATOM 1638 O O . ASN A 1 201 ? 16.183 -2.350 -27.120 1.00 93.19 201 ASN A O 1
ATOM 1642 N N . ALA A 1 202 ? 15.365 -2.067 -25.047 1.00 91.06 202 ALA A N 1
ATOM 1643 C CA . ALA A 1 202 ? 16.652 -1.769 -24.423 1.00 91.06 202 ALA A CA 1
ATOM 1644 C C . ALA A 1 202 ? 17.585 -2.987 -24.467 1.00 91.06 202 ALA A C 1
ATOM 1646 O O . ALA A 1 202 ? 18.755 -2.844 -24.820 1.00 91.06 202 ALA A O 1
ATOM 1647 N N . ARG A 1 203 ? 17.058 -4.195 -24.225 1.00 89.38 203 ARG A N 1
ATOM 1648 C CA . ARG A 1 203 ? 17.808 -5.450 -24.398 1.00 89.38 203 ARG A CA 1
ATOM 1649 C C . ARG A 1 203 ? 18.286 -5.648 -25.841 1.00 89.38 203 ARG A C 1
ATOM 1651 O O . ARG A 1 203 ? 19.387 -6.139 -26.064 1.00 89.38 203 ARG A O 1
ATOM 1658 N N . LYS A 1 204 ? 17.484 -5.232 -26.826 1.00 90.44 204 LYS A N 1
ATOM 1659 C CA . LYS A 1 204 ? 17.809 -5.285 -28.265 1.00 90.44 204 LYS A CA 1
ATOM 1660 C C . LYS A 1 204 ? 18.692 -4.132 -28.755 1.00 90.44 204 LYS A C 1
ATOM 1662 O O . LYS A 1 204 ? 18.924 -4.026 -29.956 1.00 90.44 204 LYS A O 1
ATOM 1667 N N . LEU A 1 205 ? 19.181 -3.274 -27.857 1.00 89.44 205 LEU A N 1
ATOM 1668 C CA . LEU A 1 205 ? 20.013 -2.113 -28.185 1.00 89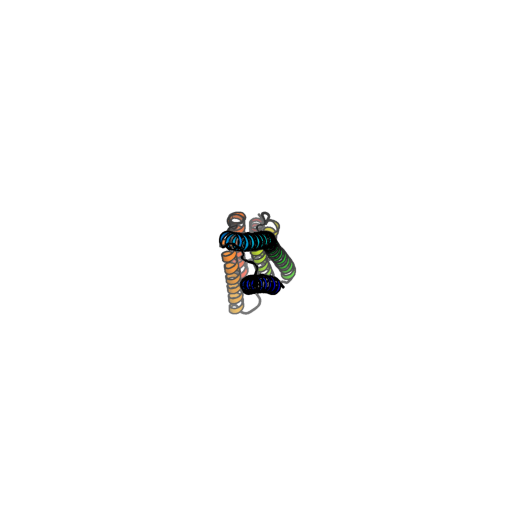.44 205 LEU A CA 1
ATOM 1669 C C . LEU A 1 205 ? 19.329 -1.053 -29.068 1.00 89.44 205 LEU A C 1
ATOM 1671 O O . LEU A 1 205 ? 19.991 -0.295 -29.772 1.00 89.44 205 LEU A O 1
ATOM 1675 N N . ILE A 1 206 ? 17.999 -0.969 -29.015 1.00 91.81 206 ILE A N 1
ATOM 1676 C CA . ILE A 1 206 ? 17.209 0.008 -29.775 1.00 91.81 206 ILE A CA 1
ATOM 1677 C C . ILE A 1 206 ? 17.056 1.272 -28.926 1.00 91.81 206 ILE A C 1
ATOM 1679 O O . ILE A 1 206 ? 16.513 1.185 -27.834 1.00 91.81 206 ILE A O 1
ATOM 1683 N N . ALA A 1 207 ? 17.502 2.442 -29.385 1.00 90.06 207 ALA A N 1
ATOM 1684 C CA . ALA A 1 207 ? 17.326 3.702 -28.647 1.00 90.06 207 ALA A CA 1
ATOM 1685 C C . ALA A 1 207 ? 15.854 4.161 -28.601 1.00 90.06 207 ALA A C 1
ATOM 1687 O O . ALA A 1 207 ? 15.030 3.709 -29.400 1.00 90.06 207 ALA A O 1
ATOM 1688 N N . VAL A 1 208 ? 15.518 5.065 -27.676 1.00 90.12 208 VAL A N 1
ATOM 1689 C CA . VAL A 1 208 ? 14.161 5.626 -27.568 1.00 90.12 208 VAL A CA 1
ATOM 1690 C C . VAL A 1 208 ? 13.888 6.552 -28.754 1.00 90.12 208 VAL A C 1
ATOM 1692 O O . VAL A 1 208 ? 14.632 7.502 -29.002 1.00 90.12 208 VAL A O 1
ATOM 1695 N N . SER A 1 209 ? 12.816 6.287 -29.504 1.00 90.88 209 SER A N 1
ATOM 1696 C CA . SER A 1 209 ? 12.405 7.152 -30.616 1.00 90.88 209 SER A CA 1
ATOM 1697 C C . SER A 1 209 ? 11.544 8.324 -30.127 1.00 90.88 209 SER A C 1
ATOM 1699 O O . SER A 1 209 ? 10.941 8.271 -29.057 1.00 90.88 209 SER A O 1
ATOM 1701 N N . GLN A 1 210 ? 11.439 9.394 -30.923 1.00 90.56 210 GLN A N 1
ATOM 1702 C CA . GLN A 1 210 ? 10.563 10.532 -30.595 1.00 90.56 210 GLN A CA 1
ATOM 1703 C C . GLN A 1 210 ? 9.074 10.149 -30.567 1.00 90.56 210 GLN A C 1
ATOM 1705 O O . GLN A 1 210 ? 8.299 10.697 -29.783 1.00 90.56 210 GLN A O 1
ATOM 1710 N N . GLU A 1 211 ? 8.677 9.191 -31.406 1.00 91.00 211 GLU A N 1
ATOM 1711 C CA . GLU A 1 211 ? 7.317 8.652 -31.431 1.00 91.00 211 GLU A CA 1
ATOM 1712 C C . GLU A 1 211 ? 7.022 7.858 -30.155 1.00 91.00 211 GLU A C 1
ATOM 1714 O O . GLU A 1 211 ? 6.013 8.098 -29.497 1.00 91.00 211 GLU A O 1
ATOM 1719 N N . GLU A 1 212 ? 7.950 6.989 -29.748 1.00 91.12 212 GLU A N 1
ATOM 1720 C CA . GLU A 1 212 ? 7.843 6.217 -28.510 1.00 91.12 212 GLU A CA 1
ATOM 1721 C C . GLU A 1 212 ? 7.834 7.123 -27.275 1.00 91.12 212 GLU A C 1
ATOM 1723 O O . GLU A 1 212 ? 7.000 6.947 -26.391 1.00 91.12 212 GLU A O 1
ATOM 1728 N N . TYR A 1 213 ? 8.702 8.138 -27.230 1.00 93.62 213 TYR A N 1
ATOM 1729 C CA . TYR A 1 213 ? 8.696 9.143 -26.167 1.00 93.62 213 TYR A CA 1
ATOM 1730 C C . TYR A 1 213 ? 7.328 9.824 -26.043 1.00 93.62 213 TYR A C 1
ATOM 1732 O O . TYR A 1 213 ? 6.787 9.951 -24.944 1.00 93.62 213 TYR A O 1
ATOM 1740 N N . SER A 1 214 ? 6.755 10.234 -27.177 1.00 91.62 214 SER A N 1
ATOM 1741 C CA . SER A 1 214 ? 5.450 10.897 -27.219 1.00 91.62 214 SER A CA 1
ATOM 1742 C C . SER A 1 214 ? 4.323 9.970 -26.763 1.00 91.62 214 SER A C 1
ATOM 1744 O O . SER A 1 214 ? 3.431 10.417 -26.048 1.00 91.62 214 SER A O 1
ATOM 1746 N N . ASP A 1 215 ? 4.366 8.685 -27.126 1.00 91.50 215 ASP A N 1
ATOM 1747 C CA . ASP A 1 215 ? 3.378 7.692 -26.691 1.00 91.50 215 ASP A CA 1
ATOM 1748 C C . ASP A 1 215 ? 3.474 7.402 -25.184 1.00 91.50 215 ASP A C 1
ATOM 1750 O O . ASP A 1 215 ? 2.459 7.359 -24.486 1.00 91.50 215 ASP A O 1
ATOM 1754 N N . ILE A 1 216 ? 4.696 7.295 -24.648 1.00 93.25 216 ILE A N 1
ATOM 1755 C CA . ILE A 1 216 ? 4.9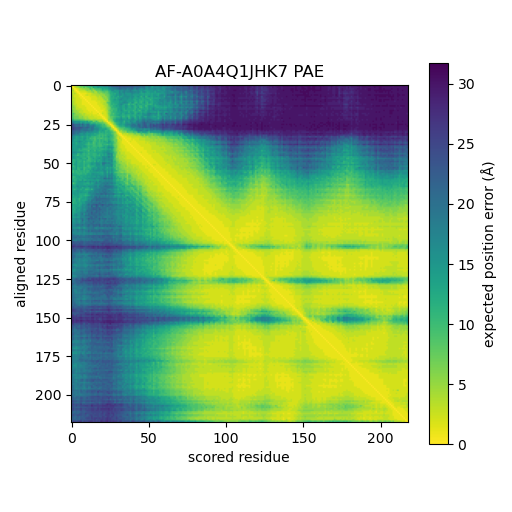28 7.119 -23.208 1.00 93.25 216 ILE A CA 1
ATOM 1756 C C . ILE A 1 216 ? 4.400 8.327 -22.421 1.00 93.25 216 ILE A C 1
ATOM 1758 O O . ILE A 1 216 ? 3.747 8.148 -21.393 1.00 93.25 216 ILE A O 1
ATOM 1762 N N . MET A 1 217 ? 4.679 9.546 -22.893 1.00 93.56 217 MET A N 1
ATOM 1763 C CA . MET A 1 217 ? 4.361 10.790 -22.179 1.00 93.56 217 MET A CA 1
ATOM 1764 C C . MET A 1 217 ? 2.921 11.280 -22.361 1.00 93.56 217 MET A C 1
ATOM 1766 O O . MET A 1 217 ? 2.500 12.159 -21.607 1.00 93.56 217 MET A O 1
ATOM 1770 N N . ARG A 1 218 ? 2.180 10.731 -23.330 1.00 87.12 218 ARG A N 1
ATOM 1771 C CA . ARG A 1 218 ? 0.740 10.972 -23.504 1.00 87.12 218 ARG A CA 1
ATOM 1772 C C . ARG A 1 218 ? -0.048 10.633 -22.242 1.00 87.12 218 ARG A C 1
ATOM 1774 O O . ARG A 1 218 ? -1.147 11.194 -22.080 1.00 87.12 218 ARG A O 1
#

Sequence (218 aa):
MRKTLFNVFILLVSLIALGFSLMKVTPFSINGDTYIGTIATFIGISVTLLIGYQLINFIEIRKELTEFKKSKSEIFDTQKRISKLENEIQENLDAISASFISMNQGGCVEAFLLQQRAMISALKSKRTDFEHLYIGLKQYITKMEPSYFATGGNTEVDERFAKYKEDSEKYDLEIKANDNYYIIKHEYERIMKCFYTRLDNARKLIAVSQEEYSDIMR

Organism: NCBI:txid2501299

Secondary structure (DSSP, 8-state):
-HHHHHHHHHHHHHHHHHHHHHGGGSS----HHHHHHHHHHHHHHHHHHHHHHHHHHHHHHHHHHHHHHHHHHHHHHHHHHHHHHHHHHHHHHHHHHHHHHTTSTTTHHHHHHHHHHHHHHHHHTT-S--HHHHHHHHHHHHT--GGGT--S-HHHHHHHHHHHHHHHHHHHHHHHTSTTHHHHHHHHHHHHHHHHHHHHHHHTTPPPPHHHHHHHH-

pLDDT: mean 87.03, std 12.44, range [43.88, 98.0]

Solvent-accessible surface area (backbone atoms only — not comparable to full-atom values): 11768 Å² total; per-residue (Å²): 108,74,70,56,56,53,51,51,50,53,50,52,54,49,52,51,54,53,52,59,62,54,55,74,77,51,102,61,88,72,52,73,67,60,53,53,52,51,53,52,50,53,50,52,54,52,53,50,53,51,51,52,52,52,51,52,53,50,54,49,51,53,50,53,52,50,53,49,53,51,53,54,50,53,50,53,54,49,50,54,51,49,57,33,50,53,22,52,51,48,18,50,51,25,44,52,48,16,57,58,39,47,73,43,90,58,24,22,62,62,16,30,49,28,32,50,51,16,50,46,22,40,54,74,46,67,60,92,80,55,63,74,54,52,52,50,40,37,54,24,53,70,58,51,48,22,79,56,58,70,68,74,55,73,69,58,34,52,52,50,55,50,47,54,50,53,58,44,53,54,48,51,52,56,40,66,69,38,93,62,29,80,82,47,40,75,64,51,55,52,52,51,50,50,42,57,53,48,53,53,35,22,76,70,61,43,69,83,45,76,67,57,48,51,63,58,70,104

Mean predicted aligned error: 11.06 Å